Protein AF-A0A9P4LR59-F1 (afdb_monomer_lite)

pLDDT: mean 72.99, std 18.52, range [25.69, 96.5]

Organism: NCBI:txid210430

Sequence (262 aa):
MVDTRRGSHLLVLDNRNQYETPIRAKVRGAIEFLEVKKIPYFKQDVFDHFAVSYRQGWAMISKASEDRRHHRAEGEEHRGRPRLISNWHLKEMDRIIKEDGFEARALSWHNLAYEVGLEGLDSRTIAHAIGNIRFSDEVHWAIGPQGSIYISDLTFYEIKNNTNGKMTQRAYIDQILEPVVKPWLERGDDFVLEEGGNSGHGPGKSNIVRKWKQDNKLEHYFICHSSPDFAPIENCWQPPKQYVKKFPHWDENDTRELALEG

InterPro domains:
  IPR036397 Ribonuclease H superfamily [G3DSA:3.30.420.10] (119-262)

Radius of gyration: 24.05 Å; chains: 1; bounding box: 59×41×83 Å

Foldseek 3Di:
DDDDDPDPPPPPDDADWDPDDLLLCQLVVVVVVCVVVVPDDDSVVSCVVSVHDPVRSCCSPDPPVDPPDDDDQPDQPPDDDPQPADPVLLVQLLCCCPPVDPVSVPDQLQVSSVVSVHPDDDSVSSVVVQVPQDWAWDKWWWAFPPRDIDIWAIFTFDDPRDPPSAAALVSCVPRPCVPTVLVCLVVPGGTETEDEPGNNCPPTPDHPNVVVCVVSVHHYDYDDHPCCVPPCVVVVQPVLVVQLVVDDDRHDVSSVVSSNVD

Secondary structure (DSSP, 8-state):
---------------------HHHHHHHHHHHHHHHTT----HHHHHHHTT--HHHHHHHH-TT----S---TTS----SPPPSS-HHHHHHHHHHHHHSHHHHHTS-HHHHHHHTT--S--HHHHHHHHS-----EE--EEE-GGG-EEEPPPEE---TT-SS-PPPHHHHIIIIIIIIIHHHHHHT---EEEE---GGG--SSSSHHHHHHHHTT--EEEPPTT-GGG-THHHHTHHHHHHHTTS---SHHHHHHHHHH-

Structure (mmCIF, N/CA/C/O backbone):
data_AF-A0A9P4LR59-F1
#
_entry.id   AF-A0A9P4LR59-F1
#
loop_
_atom_site.group_PDB
_atom_site.id
_atom_site.type_symbol
_atom_site.label_atom_id
_atom_site.label_alt_id
_atom_site.label_comp_id
_atom_site.label_asym_id
_atom_site.label_entity_id
_atom_site.label_seq_id
_atom_site.pdbx_PDB_ins_code
_atom_site.Cartn_x
_atom_site.Cartn_y
_atom_site.Cartn_z
_atom_site.occupancy
_atom_site.B_iso_or_equiv
_atom_site.auth_seq_id
_atom_site.auth_comp_id
_atom_site.auth_asym_id
_atom_site.auth_atom_id
_atom_site.pdbx_PDB_model_num
ATOM 1 N N . MET A 1 1 ? -19.700 16.706 49.315 1.00 35.75 1 MET A N 1
ATOM 2 C CA . MET A 1 1 ? -18.918 15.627 48.675 1.00 35.75 1 MET A CA 1
ATOM 3 C C . MET A 1 1 ? -19.812 14.987 47.636 1.00 35.75 1 MET A C 1
ATOM 5 O O . MET A 1 1 ? -20.834 14.424 48.001 1.00 35.75 1 MET A O 1
ATOM 9 N N . VAL A 1 2 ? -19.510 15.202 46.360 1.00 26.64 2 VAL A N 1
ATOM 10 C CA . VAL A 1 2 ? -20.299 14.692 45.235 1.00 26.64 2 VAL A CA 1
ATOM 11 C C . VAL A 1 2 ? -19.654 13.373 44.810 1.00 26.64 2 VAL A C 1
ATOM 13 O O . VAL A 1 2 ? -18.576 13.392 44.228 1.00 26.64 2 VAL A O 1
ATOM 16 N N . ASP A 1 3 ? -20.268 12.240 45.163 1.00 25.69 3 ASP A N 1
ATOM 17 C CA . ASP A 1 3 ? -19.875 10.915 44.658 1.00 25.69 3 ASP A CA 1
ATOM 18 C C . ASP A 1 3 ? -20.579 10.689 43.311 1.00 25.69 3 ASP A C 1
ATOM 20 O O . ASP A 1 3 ? -21.757 10.336 43.231 1.00 25.69 3 ASP A O 1
ATOM 24 N N . THR A 1 4 ? -19.862 10.981 42.228 1.00 31.69 4 THR A N 1
ATOM 25 C CA . THR A 1 4 ? -20.229 10.621 40.858 1.00 31.69 4 THR A CA 1
ATOM 26 C C . THR A 1 4 ? -19.852 9.167 40.584 1.00 31.69 4 THR A C 1
ATOM 28 O O . THR A 1 4 ? -18.754 8.890 40.105 1.00 31.69 4 THR A O 1
ATOM 31 N N . ARG A 1 5 ? -20.789 8.235 40.770 1.00 27.86 5 ARG A N 1
ATOM 32 C CA . ARG A 1 5 ? -20.736 6.922 40.102 1.00 27.86 5 ARG A CA 1
ATOM 33 C C . ARG A 1 5 ? -21.717 6.902 38.942 1.00 27.86 5 ARG A C 1
ATOM 35 O O . ARG A 1 5 ? -22.825 6.386 39.047 1.00 27.86 5 ARG A O 1
ATOM 42 N N . ARG A 1 6 ? -21.299 7.467 37.805 1.00 31.28 6 ARG A N 1
ATOM 43 C CA . ARG A 1 6 ? -21.870 7.067 36.515 1.00 31.28 6 ARG A CA 1
ATOM 44 C C . ARG A 1 6 ? -21.290 5.697 36.192 1.00 31.28 6 ARG A C 1
ATOM 46 O O . ARG A 1 6 ? -20.113 5.586 35.867 1.00 31.28 6 ARG A O 1
ATOM 53 N N . GLY A 1 7 ? -22.123 4.671 36.340 1.00 27.05 7 GLY A N 1
ATOM 54 C CA . GLY A 1 7 ? -21.826 3.328 35.870 1.00 27.05 7 GLY A CA 1
ATOM 55 C C . GLY A 1 7 ? -21.472 3.375 34.388 1.00 27.05 7 GLY A C 1
ATOM 56 O O . GLY A 1 7 ? -22.246 3.856 33.560 1.00 27.05 7 GLY A O 1
ATOM 57 N N . SER A 1 8 ? -20.274 2.903 34.073 1.00 27.73 8 SER A N 1
ATOM 58 C CA . SER A 1 8 ? -19.855 2.566 32.727 1.00 27.73 8 SER A CA 1
ATOM 59 C C . SER A 1 8 ? -20.788 1.478 32.199 1.00 27.73 8 SER A C 1
ATOM 61 O O . SER A 1 8 ? -20.678 0.304 32.549 1.00 27.73 8 SER A O 1
ATOM 63 N N . HIS A 1 9 ? -21.736 1.862 31.347 1.00 26.16 9 HIS A N 1
ATOM 64 C CA . HIS A 1 9 ? -22.388 0.910 30.460 1.00 26.16 9 HIS A CA 1
ATOM 65 C C . HIS A 1 9 ? -21.332 0.421 29.465 1.00 26.16 9 HIS A C 1
ATOM 67 O O . HIS A 1 9 ? -21.106 1.028 28.421 1.00 26.16 9 HIS A O 1
ATOM 73 N N . LEU A 1 10 ? -20.639 -0.656 29.841 1.00 25.73 10 LEU A N 1
ATOM 74 C CA . LEU A 1 10 ? -19.782 -1.431 28.959 1.00 25.73 10 LEU A CA 1
ATOM 75 C C . LEU A 1 10 ? -20.680 -2.004 27.853 1.00 25.73 10 LEU A C 1
ATOM 77 O O . LEU A 1 10 ? -21.411 -2.973 28.059 1.00 25.73 10 LEU A O 1
ATOM 81 N N . LEU A 1 11 ? -20.688 -1.355 26.691 1.00 26.77 11 LEU A N 1
ATOM 82 C CA . LEU A 1 11 ? -21.333 -1.888 25.501 1.00 26.77 11 LEU A CA 1
ATOM 83 C C . LEU A 1 11 ? -20.504 -3.079 25.015 1.00 26.77 11 LEU A C 1
ATOM 85 O O . LEU A 1 11 ? -19.443 -2.921 24.416 1.00 26.77 11 LEU A O 1
ATOM 89 N N . VAL A 1 12 ? -20.995 -4.285 25.289 1.00 25.78 12 VAL A N 1
ATOM 90 C CA . VAL A 1 12 ? -20.548 -5.508 24.621 1.00 25.78 12 VAL A CA 1
ATOM 91 C C . VAL A 1 12 ? -21.058 -5.438 23.180 1.00 25.78 12 VAL A C 1
ATOM 93 O O . VAL A 1 12 ? -22.181 -5.844 22.888 1.00 25.78 12 VAL A O 1
ATOM 96 N N . LEU A 1 13 ? -20.261 -4.857 22.282 1.00 26.77 13 LEU A N 1
ATOM 97 C CA . LEU A 1 13 ? -20.544 -4.869 20.848 1.00 26.77 13 LEU A CA 1
ATOM 98 C C . LEU A 1 13 ? -20.159 -6.239 20.270 1.00 26.77 13 LEU A C 1
ATOM 100 O O . LEU A 1 13 ? -19.009 -6.673 20.344 1.00 26.77 13 LEU A O 1
ATOM 104 N N . ASP A 1 14 ? -21.171 -6.932 19.741 1.00 28.83 14 ASP A N 1
ATOM 105 C CA . ASP A 1 14 ? -21.120 -8.294 19.203 1.00 28.83 14 ASP A CA 1
ATOM 106 C C . ASP A 1 14 ? -20.026 -8.438 18.121 1.00 28.83 14 ASP A C 1
ATOM 108 O O . ASP A 1 14 ? -19.906 -7.697 17.138 1.00 28.83 14 ASP A O 1
ATOM 112 N N . ASN A 1 15 ? -19.185 -9.433 18.359 1.00 33.31 15 ASN A N 1
ATOM 113 C CA . ASN A 1 15 ? -17.836 -9.604 17.861 1.00 33.31 15 ASN A CA 1
ATOM 114 C C . ASN A 1 15 ? -17.818 -10.445 16.572 1.00 33.31 15 ASN A C 1
ATOM 116 O O . ASN A 1 15 ? -17.323 -11.570 16.560 1.00 33.31 15 ASN A O 1
ATOM 120 N N . ARG A 1 16 ? -18.395 -9.943 15.469 1.00 31.05 16 ARG A N 1
ATOM 121 C CA . ARG A 1 16 ? -18.448 -10.707 14.201 1.00 31.05 16 ARG A CA 1
ATOM 122 C C . ARG A 1 16 ? -17.729 -9.999 13.065 1.00 31.05 16 ARG A C 1
ATOM 124 O O . ARG A 1 16 ? -18.142 -8.933 12.618 1.00 31.05 16 ARG A O 1
ATOM 131 N N . ASN A 1 17 ? -16.604 -10.581 12.667 1.00 39.69 17 ASN A N 1
ATOM 132 C CA . ASN A 1 17 ? -15.817 -10.245 11.486 1.00 39.69 17 ASN A CA 1
ATOM 133 C C . ASN A 1 17 ? -16.455 -10.848 10.237 1.00 39.69 17 ASN A C 1
ATOM 135 O O . ASN A 1 17 ? -16.698 -12.051 10.214 1.00 39.69 17 ASN A O 1
ATOM 139 N N . GLN A 1 18 ? -16.639 -10.046 9.191 1.00 36.03 18 GLN A N 1
ATOM 140 C CA . GLN A 1 18 ? -16.847 -10.513 7.820 1.00 36.03 18 GLN A CA 1
ATOM 141 C C . GLN A 1 18 ? -16.370 -9.418 6.863 1.00 36.03 18 GLN A C 1
ATOM 143 O O . GLN A 1 18 ? -16.669 -8.248 7.078 1.00 36.03 18 GLN A O 1
ATOM 148 N N . TYR A 1 19 ? -15.613 -9.776 5.824 1.00 41.66 19 TYR A N 1
ATOM 149 C CA . TYR A 1 19 ? -15.313 -8.852 4.730 1.00 41.66 19 TYR A CA 1
ATOM 150 C C . TYR A 1 19 ? -16.610 -8.603 3.955 1.00 41.66 19 TYR A C 1
ATOM 152 O O . TYR A 1 19 ? -17.074 -9.444 3.180 1.00 41.66 19 TYR A O 1
ATOM 160 N N . GLU A 1 20 ? -17.247 -7.472 4.226 1.00 49.53 20 GLU A N 1
ATOM 161 C CA . GLU A 1 20 ? -18.520 -7.112 3.620 1.00 49.53 20 GLU A CA 1
ATOM 162 C C . GLU A 1 20 ? -18.286 -6.482 2.250 1.00 49.53 20 GLU A C 1
ATOM 164 O O . GLU A 1 20 ? -17.424 -5.624 2.079 1.00 49.53 20 GLU A O 1
ATOM 169 N N . THR A 1 21 ? -19.051 -6.909 1.243 1.00 62.94 21 THR A N 1
ATOM 170 C CA . THR A 1 21 ? -19.117 -6.145 -0.006 1.00 62.94 21 THR A CA 1
ATOM 171 C C . THR A 1 21 ? -19.593 -4.723 0.317 1.00 62.94 21 THR A C 1
ATOM 173 O O . THR A 1 21 ? -20.376 -4.565 1.256 1.00 62.94 21 THR A O 1
ATOM 176 N N . PRO A 1 22 ? -19.190 -3.686 -0.442 1.00 70.00 22 PRO A N 1
ATOM 177 C CA . PRO A 1 22 ? -19.557 -2.302 -0.127 1.00 70.00 22 PRO A CA 1
ATOM 178 C C . PRO A 1 22 ? -21.065 -2.101 0.089 1.00 70.00 22 PRO A C 1
ATOM 180 O O . PRO A 1 22 ? -21.485 -1.353 0.963 1.00 70.00 22 PRO A O 1
ATOM 183 N N . ILE A 1 23 ? -21.891 -2.836 -0.661 1.00 77.38 23 ILE A N 1
ATOM 184 C CA . ILE A 1 23 ? -23.353 -2.840 -0.518 1.00 77.38 23 ILE A CA 1
ATOM 185 C C . ILE A 1 23 ? -23.799 -3.488 0.803 1.00 77.38 23 ILE A C 1
ATOM 187 O O . ILE A 1 23 ? -24.669 -2.957 1.485 1.00 77.38 23 ILE A O 1
ATOM 191 N N . ARG A 1 24 ? -23.184 -4.604 1.207 1.00 79.62 24 ARG A N 1
ATOM 192 C CA . ARG A 1 24 ? -23.494 -5.286 2.472 1.00 79.62 24 ARG A CA 1
ATOM 193 C C . ARG A 1 24 ? -23.153 -4.419 3.687 1.00 79.62 24 ARG A C 1
ATOM 195 O O . ARG A 1 24 ? -23.965 -4.355 4.607 1.00 79.62 24 ARG A O 1
ATOM 202 N N . ALA A 1 25 ? -22.019 -3.719 3.632 1.00 74.50 25 ALA A N 1
ATOM 203 C CA . ALA A 1 25 ? -21.594 -2.768 4.658 1.00 74.50 25 ALA A CA 1
ATOM 204 C C . ALA A 1 25 ? -22.561 -1.594 4.788 1.00 74.50 25 ALA A C 1
ATOM 206 O O . ALA A 1 25 ? -22.971 -1.255 5.894 1.00 74.50 25 ALA A O 1
ATOM 207 N N . LYS A 1 26 ? -23.000 -1.025 3.660 1.00 80.94 26 LYS A N 1
ATOM 208 C CA . LYS A 1 26 ? -24.008 0.042 3.643 1.00 80.94 26 LYS A CA 1
ATOM 209 C C . LYS A 1 26 ? -25.333 -0.401 4.268 1.00 80.94 26 LYS A C 1
ATOM 211 O O . LYS A 1 26 ? -25.856 0.294 5.133 1.00 80.94 26 LYS A O 1
ATOM 216 N N . VAL A 1 27 ? -25.834 -1.581 3.892 1.00 87.25 27 VAL A N 1
ATOM 217 C CA . VAL A 1 27 ? -27.078 -2.142 4.450 1.00 87.25 27 VAL A CA 1
ATOM 218 C C . VAL A 1 27 ? -26.963 -2.355 5.962 1.00 87.25 27 VAL A C 1
ATOM 220 O O . VAL A 1 27 ? -27.854 -1.950 6.705 1.00 87.25 27 VAL A O 1
ATOM 223 N N . ARG A 1 28 ? -25.871 -2.966 6.440 1.00 82.19 28 ARG A N 1
ATOM 224 C CA . ARG A 1 28 ? -25.669 -3.211 7.877 1.00 82.19 28 ARG A CA 1
ATOM 225 C C . ARG A 1 28 ? -25.457 -1.924 8.668 1.00 82.19 28 ARG A C 1
ATOM 227 O O . ARG A 1 28 ? -26.102 -1.758 9.696 1.00 82.19 28 ARG A O 1
ATOM 234 N N . GLY A 1 29 ? -24.629 -1.011 8.166 1.00 77.88 29 GLY A N 1
ATOM 235 C CA . GLY A 1 29 ? -24.368 0.275 8.812 1.00 77.88 29 GLY A CA 1
ATOM 236 C C . GLY A 1 29 ? -25.621 1.145 8.924 1.00 77.88 29 GLY A C 1
ATOM 237 O O . GLY A 1 29 ? -25.849 1.753 9.965 1.00 77.88 29 GLY A O 1
ATOM 238 N N . ALA A 1 30 ? -26.480 1.159 7.899 1.00 84.56 30 ALA A N 1
ATOM 239 C CA . ALA A 1 30 ? -27.755 1.876 7.954 1.00 84.56 30 ALA A CA 1
ATOM 240 C C . ALA A 1 30 ? -28.709 1.286 9.005 1.00 84.56 30 ALA A C 1
ATOM 242 O O . ALA A 1 30 ? -29.316 2.031 9.771 1.00 84.56 30 ALA A O 1
ATOM 243 N N . ILE A 1 31 ? -28.806 -0.046 9.076 1.00 86.69 31 ILE A N 1
ATOM 244 C CA . ILE A 1 31 ? -29.599 -0.749 10.095 1.00 86.69 31 ILE A CA 1
ATOM 245 C C . ILE A 1 31 ? -29.086 -0.423 11.502 1.00 86.69 31 ILE A C 1
ATOM 247 O O . ILE A 1 31 ? -29.867 -0.020 12.360 1.00 86.69 31 ILE A O 1
ATOM 251 N N . GLU A 1 32 ? -27.776 -0.539 11.724 1.00 80.12 32 GLU A N 1
ATOM 252 C CA . GLU A 1 32 ? -27.143 -0.260 13.016 1.00 80.12 32 GLU A CA 1
ATOM 253 C C . GLU A 1 32 ? -27.347 1.201 13.440 1.00 80.12 32 GLU A C 1
ATOM 255 O O . GLU A 1 32 ? -27.712 1.478 14.583 1.00 80.12 32 GLU A O 1
ATOM 260 N N . PHE A 1 33 ? -27.205 2.147 12.508 1.00 78.88 33 PHE A N 1
ATOM 261 C CA . PHE A 1 33 ? -27.475 3.560 12.760 1.00 78.88 33 PHE A CA 1
ATOM 262 C C . PHE A 1 33 ? -28.926 3.806 13.200 1.00 78.88 33 PHE A C 1
ATOM 264 O O . PHE A 1 33 ? -29.154 4.505 14.191 1.00 78.88 33 PHE A O 1
ATOM 271 N N . LEU A 1 34 ? -29.908 3.229 12.497 1.00 88.62 34 LEU A N 1
ATOM 272 C CA . LEU A 1 34 ? -31.332 3.384 12.818 1.00 88.62 34 LEU A CA 1
ATOM 273 C C . LEU A 1 34 ? -31.671 2.789 14.192 1.00 88.62 34 LEU A C 1
ATOM 275 O O . LEU A 1 34 ? -32.396 3.413 14.971 1.00 88.62 34 LEU A O 1
ATOM 279 N N . GLU A 1 35 ? -31.086 1.637 14.530 1.00 83.81 35 GLU A N 1
ATOM 280 C CA . GLU A 1 35 ? -31.229 0.999 15.843 1.00 83.81 35 GLU A CA 1
ATOM 281 C C . GLU A 1 35 ? -30.632 1.859 16.967 1.00 83.81 35 GLU A C 1
ATOM 283 O O . GLU A 1 35 ? -31.303 2.121 17.969 1.00 83.81 35 GLU A O 1
ATOM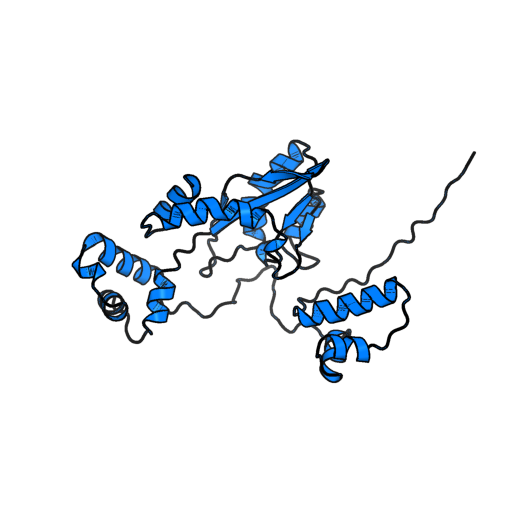 288 N N . VAL A 1 36 ? -29.411 2.375 16.786 1.00 81.12 36 VAL A N 1
ATOM 289 C CA . VAL A 1 36 ? -28.733 3.243 17.767 1.00 81.12 36 VAL A CA 1
ATOM 290 C C . VAL A 1 36 ? -29.493 4.551 17.981 1.00 81.12 36 VAL A C 1
ATOM 292 O O . VAL A 1 36 ? -29.627 5.021 19.113 1.00 81.12 36 VAL A O 1
ATOM 295 N N . LYS A 1 37 ? -30.022 5.143 16.907 1.00 87.19 37 LYS A N 1
ATOM 296 C CA . LYS A 1 37 ? -30.816 6.377 16.974 1.00 87.19 37 LYS A CA 1
ATOM 297 C C . LYS A 1 37 ? -32.261 6.147 17.415 1.00 87.19 37 LYS A C 1
ATOM 299 O O . LYS A 1 37 ? -32.979 7.127 17.599 1.00 87.19 37 LYS A O 1
ATOM 304 N N . LYS A 1 38 ? -32.671 4.890 17.628 1.00 90.81 38 LYS A N 1
ATOM 305 C CA . LYS A 1 38 ? -34.039 4.495 17.998 1.00 90.81 38 LYS A CA 1
ATOM 306 C C . LYS A 1 38 ? -35.089 5.026 17.016 1.00 90.81 38 LYS A C 1
ATOM 308 O O . LYS A 1 38 ? -36.192 5.392 17.416 1.00 90.81 38 LYS A O 1
ATOM 313 N N . ILE A 1 39 ? -34.733 5.081 15.735 1.00 88.69 39 ILE A N 1
ATOM 314 C CA . ILE A 1 39 ? -35.639 5.494 14.664 1.00 88.69 39 ILE A CA 1
ATOM 315 C C . ILE A 1 39 ? -36.421 4.250 14.222 1.00 88.69 39 ILE A C 1
ATOM 317 O O . ILE A 1 39 ? -35.793 3.248 13.883 1.00 88.69 39 ILE A O 1
ATOM 321 N N . PRO A 1 40 ? -37.766 4.267 14.221 1.00 91.00 40 PRO A N 1
ATOM 322 C CA . PRO A 1 40 ? -38.560 3.160 13.694 1.00 91.00 40 PRO A CA 1
ATOM 323 C C . PRO A 1 40 ? -38.291 2.958 12.200 1.00 91.00 40 PRO A C 1
ATOM 325 O O . PRO A 1 40 ? -38.307 3.922 11.437 1.00 91.00 40 PRO A O 1
ATOM 328 N N . TYR A 1 41 ? -38.060 1.716 11.776 1.00 94.62 41 TYR A N 1
ATOM 329 C CA . TYR A 1 41 ? -37.771 1.390 10.379 1.00 94.62 41 TYR A CA 1
ATOM 330 C C . TYR A 1 41 ? -38.245 -0.024 10.022 1.00 94.62 41 TYR A C 1
ATOM 332 O O . TYR A 1 41 ? -38.319 -0.899 10.890 1.00 94.62 41 TYR A O 1
ATOM 340 N N . PHE A 1 42 ? -38.506 -0.272 8.735 1.00 93.69 42 PHE A N 1
ATOM 341 C CA . PHE A 1 42 ? -38.628 -1.624 8.199 1.00 93.69 42 PHE A CA 1
ATOM 342 C C . PHE A 1 42 ? -37.338 -2.006 7.476 1.00 93.69 42 PHE A C 1
ATOM 344 O O . PHE A 1 42 ? -36.794 -1.248 6.678 1.00 93.69 42 PHE A O 1
ATOM 351 N N . LYS A 1 43 ? -36.837 -3.221 7.726 1.00 90.94 43 LYS A N 1
ATOM 352 C CA . LYS A 1 43 ? -35.629 -3.734 7.052 1.00 90.94 43 LYS A CA 1
ATOM 353 C C . LYS A 1 43 ? -35.778 -3.760 5.530 1.00 90.94 43 LYS A C 1
ATOM 355 O O . LYS A 1 43 ? -34.790 -3.569 4.831 1.00 90.94 43 LYS A O 1
ATOM 360 N N . GLN A 1 44 ? -37.003 -3.955 5.042 1.00 92.31 44 GLN A N 1
ATOM 361 C CA . GLN A 1 44 ? -37.303 -3.928 3.616 1.00 92.31 44 GLN A CA 1
ATOM 362 C C . GLN A 1 44 ? -37.016 -2.557 2.993 1.00 92.31 44 GLN A C 1
ATOM 364 O O . GLN A 1 44 ? -36.354 -2.511 1.964 1.00 92.31 44 GLN A O 1
ATOM 369 N N . ASP A 1 45 ? -37.375 -1.462 3.666 1.00 92.81 45 ASP A N 1
ATOM 370 C CA . ASP A 1 45 ? -37.113 -0.102 3.174 1.00 92.81 45 ASP A CA 1
ATOM 371 C C . ASP A 1 45 ? -35.608 0.167 3.038 1.00 92.81 45 ASP A C 1
ATOM 373 O O . ASP A 1 45 ? -35.158 0.819 2.098 1.00 92.81 45 ASP A O 1
ATOM 377 N N . VAL A 1 46 ? -34.804 -0.386 3.954 1.00 92.81 46 VAL A N 1
ATOM 378 C CA . VAL A 1 46 ? -33.340 -0.300 3.880 1.00 92.81 46 VAL A CA 1
ATOM 379 C C . VAL A 1 46 ? -32.802 -1.121 2.708 1.00 92.81 46 VAL A C 1
ATOM 381 O O . VAL A 1 46 ? -31.883 -0.682 2.019 1.00 92.81 46 VAL A O 1
ATOM 384 N N . PHE A 1 47 ? -33.359 -2.307 2.455 1.00 95.19 47 PHE A N 1
ATOM 385 C CA . PHE A 1 47 ? -32.960 -3.121 1.306 1.00 95.19 47 PHE A CA 1
ATOM 386 C C . PHE A 1 47 ? -33.294 -2.417 -0.011 1.00 95.19 47 PHE A C 1
ATOM 388 O O . PHE A 1 47 ? -32.425 -2.322 -0.879 1.00 95.19 47 PHE A O 1
ATOM 395 N N . ASP A 1 48 ? -34.495 -1.853 -0.119 1.00 90.44 48 ASP A N 1
ATOM 396 C CA . ASP A 1 48 ? -34.960 -1.141 -1.308 1.00 90.44 48 ASP A CA 1
ATOM 397 C C . ASP A 1 48 ? -34.139 0.129 -1.561 1.00 90.44 48 ASP A C 1
ATOM 399 O O . ASP A 1 48 ? -33.728 0.379 -2.695 1.00 90.44 48 ASP A O 1
ATOM 403 N N . HIS A 1 49 ? -33.784 0.870 -0.505 1.00 91.19 49 HIS A N 1
ATOM 404 C CA . HIS A 1 49 ? -32.908 2.042 -0.597 1.00 91.19 49 HIS A CA 1
ATOM 405 C C . HIS A 1 49 ? -31.540 1.722 -1.223 1.00 91.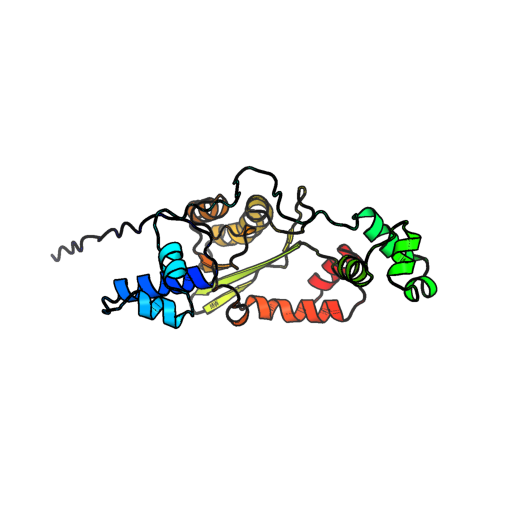19 49 HIS A C 1
ATOM 407 O O . HIS A 1 49 ? -31.006 2.516 -1.995 1.00 91.19 49 HIS A O 1
ATOM 413 N N . PHE A 1 50 ? -30.976 0.548 -0.925 1.00 90.38 50 PHE A N 1
ATOM 414 C CA . PHE A 1 50 ? -29.699 0.097 -1.489 1.00 90.38 50 PHE A CA 1
ATOM 415 C C . PHE A 1 50 ? -29.851 -0.803 -2.725 1.00 90.38 50 PHE A C 1
ATOM 417 O O . PHE A 1 50 ? -28.868 -1.419 -3.143 1.00 90.38 50 PHE A O 1
ATOM 424 N N . ALA A 1 51 ? -31.050 -0.878 -3.314 1.00 92.44 51 ALA A N 1
ATOM 425 C CA . ALA A 1 51 ? -31.369 -1.728 -4.462 1.00 92.44 51 ALA A CA 1
ATOM 426 C C . ALA A 1 51 ? -30.990 -3.212 -4.250 1.00 92.44 51 ALA A C 1
ATOM 428 O O . ALA A 1 51 ? -30.478 -3.887 -5.146 1.00 92.44 51 ALA A O 1
ATOM 429 N N . VAL A 1 52 ? -31.226 -3.729 -3.041 1.00 89.62 52 VAL A N 1
ATOM 430 C CA . VAL A 1 52 ? -30.956 -5.118 -2.652 1.00 89.62 52 VAL A CA 1
ATOM 431 C C . VAL A 1 52 ? -32.267 -5.895 -2.590 1.00 89.62 52 VAL A C 1
ATOM 433 O O . VAL A 1 52 ? -33.211 -5.486 -1.925 1.00 89.62 52 VAL A O 1
ATOM 436 N N . SER A 1 53 ? -32.331 -7.064 -3.233 1.00 90.06 53 SER A N 1
ATOM 437 C CA . SER A 1 53 ? -33.530 -7.911 -3.142 1.00 90.06 53 SER A CA 1
ATOM 438 C C . SER A 1 53 ? -33.761 -8.427 -1.716 1.00 90.06 53 SER A C 1
ATOM 440 O O . SER A 1 53 ? -32.802 -8.706 -0.995 1.00 90.06 53 SER A O 1
ATOM 442 N N . TYR A 1 54 ? -35.022 -8.672 -1.339 1.00 86.75 54 TYR A N 1
ATOM 443 C CA . TYR A 1 54 ? -35.410 -9.225 -0.029 1.00 86.75 54 TYR A CA 1
ATOM 444 C C . TYR A 1 54 ? -34.514 -10.400 0.407 1.00 86.75 54 TYR A C 1
ATOM 446 O O . TYR A 1 54 ? -33.921 -10.396 1.487 1.00 86.75 54 TYR A O 1
ATOM 454 N N . ARG A 1 55 ? -34.339 -11.397 -0.472 1.00 84.00 55 ARG A N 1
ATOM 455 C CA . ARG A 1 55 ? -33.542 -12.601 -0.187 1.00 84.00 55 ARG A CA 1
ATOM 456 C C . ARG A 1 55 ? -32.060 -12.283 0.041 1.00 84.00 55 ARG A C 1
ATOM 458 O O . ARG A 1 55 ? -31.439 -12.884 0.916 1.00 84.00 55 ARG A O 1
ATOM 465 N N . GLN A 1 56 ? -31.492 -11.355 -0.729 1.00 82.12 56 GLN A N 1
ATOM 466 C CA . GLN A 1 56 ? -30.102 -10.922 -0.567 1.00 82.12 56 GLN A CA 1
ATOM 467 C C . GLN A 1 56 ? -29.917 -10.084 0.701 1.00 82.12 56 GLN A C 1
ATOM 469 O O . GLN A 1 56 ? -28.947 -10.307 1.420 1.00 82.12 56 GLN A O 1
ATOM 474 N N . GLY A 1 57 ? -30.854 -9.186 1.014 1.00 87.62 57 GLY A N 1
ATOM 475 C CA . GLY A 1 57 ? -30.830 -8.360 2.221 1.00 87.62 57 GLY A CA 1
ATOM 476 C C . GLY A 1 57 ? -30.833 -9.214 3.487 1.00 87.62 57 GLY A C 1
ATOM 477 O O . GLY A 1 57 ? -29.973 -9.056 4.354 1.00 87.62 57 GLY A O 1
ATOM 478 N N . TRP A 1 58 ? -31.707 -10.223 3.547 1.00 90.56 58 TRP A N 1
ATOM 479 C CA . TRP A 1 58 ? -31.723 -11.190 4.648 1.00 90.56 58 TRP A CA 1
ATOM 480 C C . TRP A 1 58 ? -30.446 -12.027 4.737 1.00 90.56 58 TRP A C 1
ATOM 482 O O . TRP A 1 58 ? -29.926 -12.225 5.836 1.00 90.56 58 TRP A O 1
ATOM 492 N N . ALA A 1 59 ? -29.888 -12.466 3.606 1.00 82.44 59 ALA A N 1
ATOM 493 C CA . ALA A 1 59 ? -28.599 -13.155 3.596 1.00 82.44 59 ALA A CA 1
ATOM 494 C C . ALA A 1 59 ? -27.475 -12.259 4.149 1.00 82.44 59 ALA A C 1
ATOM 496 O O . ALA A 1 59 ? -26.664 -12.718 4.957 1.00 82.44 59 ALA A O 1
ATOM 497 N N . MET A 1 60 ? -27.474 -10.969 3.788 1.00 81.50 60 MET A N 1
ATOM 498 C CA . MET A 1 60 ? -26.503 -9.976 4.249 1.00 81.50 60 MET A CA 1
ATOM 499 C C . MET A 1 60 ? -26.536 -9.785 5.769 1.00 81.50 60 MET A C 1
ATOM 501 O O . MET A 1 60 ? -25.465 -9.669 6.369 1.00 81.50 60 MET A O 1
ATOM 505 N N . ILE A 1 61 ? -27.710 -9.810 6.408 1.00 83.00 61 ILE A N 1
ATOM 506 C CA . ILE A 1 61 ? -27.863 -9.603 7.863 1.00 83.00 61 ILE A CA 1
ATOM 507 C C . ILE A 1 61 ? -27.934 -10.900 8.690 1.00 83.00 61 ILE A C 1
ATOM 509 O O . ILE A 1 61 ? -27.870 -10.844 9.916 1.00 83.00 61 ILE A O 1
ATOM 513 N N . SER A 1 62 ? -28.040 -12.072 8.054 1.00 80.25 62 SER A N 1
ATOM 514 C CA . SER A 1 62 ? -28.120 -13.359 8.758 1.00 80.25 62 SER A CA 1
ATOM 515 C C . SER A 1 62 ? -26.826 -13.707 9.514 1.00 80.25 62 SER A C 1
ATOM 517 O O . SER A 1 62 ? -25.715 -13.545 9.002 1.00 80.25 62 SER A O 1
ATOM 519 N N . LYS A 1 63 ? -26.971 -14.234 10.741 1.00 58.09 63 LYS A N 1
ATOM 520 C CA . LYS A 1 63 ? -25.854 -14.656 11.611 1.00 58.09 63 LYS A CA 1
ATOM 521 C C . LYS A 1 63 ? -25.093 -15.889 11.090 1.00 58.09 63 LYS A C 1
ATOM 523 O O . LYS A 1 63 ? -23.966 -16.098 11.520 1.00 58.09 63 LYS A O 1
ATOM 528 N N . ALA A 1 64 ? -25.692 -16.664 10.179 1.00 47.84 64 ALA A N 1
ATOM 529 C CA . ALA A 1 64 ? -25.168 -17.932 9.652 1.00 47.84 64 ALA A CA 1
ATOM 530 C C . ALA A 1 64 ? -24.417 -17.805 8.309 1.00 47.84 64 ALA A C 1
ATOM 532 O O . ALA A 1 64 ? -24.027 -18.809 7.719 1.00 47.84 64 ALA A O 1
ATOM 533 N N . SER A 1 65 ? -24.209 -16.588 7.798 1.00 45.72 65 SER A N 1
ATOM 534 C CA . SER A 1 65 ? -23.393 -16.365 6.599 1.00 45.72 65 SER A CA 1
ATOM 535 C C . SER A 1 65 ? -21.903 -16.498 6.940 1.00 45.72 65 SER A C 1
ATOM 537 O O . SER A 1 65 ? -21.187 -15.505 6.905 1.00 45.72 65 SER A O 1
ATOM 539 N N . GLU A 1 66 ? -21.407 -17.679 7.295 1.00 42.16 66 GLU A N 1
ATOM 540 C CA . GLU A 1 66 ? -19.962 -17.891 7.420 1.00 42.16 66 GLU A CA 1
ATOM 541 C C . GLU A 1 66 ? -19.281 -17.695 6.057 1.00 42.16 66 GLU A C 1
ATOM 543 O O . GLU A 1 66 ? -19.725 -18.196 5.018 1.00 42.16 66 GLU A O 1
ATOM 548 N N . ASP A 1 67 ? -18.230 -16.876 6.052 1.00 39.88 67 ASP A N 1
ATOM 549 C CA . ASP A 1 67 ? -17.456 -16.545 4.865 1.00 39.88 67 ASP A CA 1
ATOM 550 C C . ASP A 1 67 ? -16.699 -17.790 4.398 1.00 39.88 67 ASP A C 1
ATOM 552 O O . ASP A 1 67 ? -15.714 -18.208 4.998 1.00 39.88 67 ASP A O 1
ATOM 556 N N . ARG A 1 68 ? -17.149 -18.386 3.294 1.00 45.72 68 ARG A N 1
ATOM 557 C CA . ARG A 1 68 ? -16.482 -19.523 2.640 1.00 45.72 68 ARG A CA 1
ATOM 558 C C . ARG A 1 68 ? -15.177 -19.123 1.930 1.00 45.72 68 ARG A C 1
ATOM 560 O O . ARG A 1 68 ? -14.722 -19.849 1.050 1.00 45.72 68 ARG A O 1
ATOM 567 N N . ARG A 1 69 ? -14.584 -17.960 2.233 1.00 44.09 69 ARG A N 1
ATOM 568 C CA . ARG A 1 69 ? -13.377 -17.462 1.558 1.00 44.09 69 ARG A CA 1
ATOM 569 C C . ARG A 1 69 ? -12.142 -17.538 2.449 1.00 44.09 69 ARG A C 1
ATOM 571 O O . ARG A 1 69 ? -11.971 -16.812 3.419 1.00 44.09 69 ARG A O 1
ATOM 578 N N . HIS A 1 70 ? -11.253 -18.423 2.013 1.00 36.44 70 HIS A N 1
ATOM 579 C CA . HIS A 1 70 ? -9.891 -18.692 2.455 1.00 36.44 70 HIS A CA 1
ATOM 580 C C . HIS A 1 70 ? -9.054 -17.418 2.707 1.00 36.44 70 HIS A C 1
ATOM 582 O O . HIS A 1 70 ? -8.425 -16.869 1.799 1.00 36.44 70 HIS A O 1
ATOM 588 N N . HIS A 1 71 ? -9.024 -16.953 3.953 1.00 40.06 71 HIS A N 1
ATOM 589 C CA . HIS A 1 71 ? -8.062 -15.977 4.462 1.00 40.06 71 HIS A CA 1
ATOM 590 C C . HIS A 1 71 ? -7.348 -16.611 5.662 1.00 40.06 71 HIS A C 1
ATOM 592 O O . HIS A 1 71 ? -7.849 -16.552 6.781 1.00 40.06 71 HIS A O 1
ATOM 598 N N . ARG A 1 72 ? -6.218 -17.288 5.432 1.00 41.81 72 ARG A N 1
ATOM 599 C CA . ARG A 1 72 ? -5.377 -17.811 6.520 1.00 41.81 72 ARG A CA 1
ATOM 600 C C . ARG A 1 72 ? -4.393 -16.729 6.961 1.00 41.81 72 ARG A C 1
ATOM 602 O O . ARG A 1 72 ? -3.812 -16.060 6.116 1.00 41.81 72 ARG A O 1
ATOM 609 N N . ALA A 1 73 ? -4.214 -16.587 8.274 1.00 47.12 73 ALA A N 1
ATOM 610 C CA . ALA A 1 73 ? -3.214 -15.706 8.881 1.00 47.12 73 ALA A CA 1
ATOM 611 C C . ALA A 1 73 ? -1.774 -16.253 8.757 1.00 47.12 73 ALA A C 1
ATOM 613 O O . ALA A 1 73 ? -0.824 -15.489 8.862 1.00 47.12 73 ALA A O 1
ATOM 614 N N . GLU A 1 74 ? -1.622 -17.555 8.490 1.00 42.31 74 GLU A N 1
ATOM 615 C CA . GLU A 1 74 ? -0.333 -18.261 8.388 1.00 42.31 74 GLU A CA 1
ATOM 616 C C . GLU A 1 74 ? -0.247 -19.123 7.115 1.00 42.31 74 GLU A C 1
ATOM 618 O O . GLU A 1 74 ? 0.089 -20.303 7.155 1.00 42.31 74 GLU A O 1
ATOM 623 N N . GLY A 1 75 ? -0.628 -18.577 5.961 1.00 42.84 75 GLY A N 1
ATOM 624 C CA . GLY A 1 75 ? -0.523 -19.294 4.688 1.00 42.84 75 GLY A CA 1
ATOM 625 C C . GLY A 1 75 ? -0.039 -18.396 3.563 1.00 42.84 75 GLY A C 1
ATOM 626 O O . GLY A 1 75 ? -0.296 -17.192 3.580 1.00 42.84 75 GLY A O 1
ATOM 627 N N . GLU A 1 76 ? 0.638 -18.993 2.583 1.00 40.34 76 GLU A N 1
ATOM 628 C CA . GLU A 1 76 ? 0.972 -18.330 1.323 1.00 40.34 76 GLU A CA 1
ATOM 629 C C . GLU A 1 76 ? -0.301 -17.768 0.667 1.00 40.34 76 GLU A C 1
ATOM 631 O O . GLU A 1 76 ? -1.357 -18.409 0.630 1.00 40.34 76 GLU A O 1
ATOM 636 N N . GLU A 1 77 ? -0.231 -16.533 0.166 1.00 45.31 77 GLU A N 1
ATOM 637 C CA . GLU A 1 77 ? -1.362 -15.903 -0.507 1.00 45.31 77 GLU A CA 1
ATOM 638 C C . GLU A 1 77 ? -1.571 -16.546 -1.886 1.00 45.31 77 GLU A C 1
ATOM 640 O O . GLU A 1 77 ? -0.990 -16.139 -2.884 1.00 45.31 77 GLU A O 1
ATOM 645 N N . HIS A 1 78 ? -2.468 -17.528 -1.974 1.00 42.91 78 HIS A N 1
ATOM 646 C CA . HIS A 1 78 ? -2.840 -18.176 -3.243 1.00 42.91 78 HIS A CA 1
ATOM 647 C C . HIS A 1 78 ? -3.778 -17.324 -4.126 1.00 42.91 78 HIS A C 1
ATOM 649 O O . HIS A 1 78 ? -4.465 -17.839 -5.009 1.00 42.91 78 HIS A O 1
ATOM 655 N N . ARG A 1 79 ? -3.875 -16.012 -3.869 1.00 45.31 79 ARG A N 1
ATOM 656 C CA . ARG A 1 79 ? -4.730 -15.096 -4.632 1.00 45.31 79 ARG A CA 1
ATOM 657 C C . ARG A 1 79 ? -3.962 -14.517 -5.800 1.00 45.31 79 ARG A C 1
ATOM 659 O O . ARG A 1 79 ? -3.055 -13.708 -5.632 1.00 45.31 79 ARG A O 1
ATOM 666 N N . GLY A 1 80 ? -4.426 -14.848 -6.992 1.00 44.34 80 GLY A N 1
ATOM 667 C CA . GLY A 1 80 ? -3.944 -14.250 -8.221 1.00 44.34 80 GLY A CA 1
ATOM 668 C C . GLY A 1 80 ? -4.042 -15.248 -9.351 1.00 44.34 80 GLY A C 1
ATOM 669 O O . GLY A 1 80 ? -3.783 -16.435 -9.176 1.00 44.34 80 GLY A O 1
ATOM 670 N N . ARG A 1 81 ? -4.419 -14.758 -10.529 1.00 53.81 81 ARG A N 1
ATOM 671 C CA . ARG A 1 81 ? -4.143 -15.499 -11.753 1.00 53.81 81 ARG A CA 1
ATOM 672 C C . ARG A 1 81 ? -2.614 -15.576 -11.883 1.00 53.81 81 ARG A C 1
ATOM 674 O O . ARG A 1 81 ? -1.984 -14.520 -11.766 1.00 53.81 81 ARG A O 1
ATOM 681 N N . PRO A 1 82 ? -2.018 -16.762 -12.103 1.00 59.00 82 PRO A N 1
ATOM 682 C CA . PRO A 1 82 ? -0.596 -16.868 -12.408 1.00 59.00 82 PRO A CA 1
ATOM 683 C C . PRO A 1 82 ? -0.229 -15.887 -13.523 1.00 59.00 82 PRO A C 1
ATOM 685 O O . PRO A 1 82 ? -0.985 -15.736 -14.490 1.00 59.00 82 PRO A O 1
ATOM 688 N N . ARG A 1 83 ? 0.889 -15.171 -13.364 1.00 64.69 83 ARG A N 1
ATOM 689 C CA . ARG A 1 83 ? 1.351 -14.229 -14.387 1.00 64.69 83 ARG A CA 1
ATOM 690 C C . ARG A 1 83 ? 1.621 -15.012 -15.673 1.00 64.69 83 ARG A C 1
ATOM 692 O O . ARG A 1 83 ? 2.335 -16.006 -15.644 1.00 64.69 83 ARG A O 1
ATOM 699 N N . LEU A 1 84 ? 1.048 -14.552 -16.785 1.00 77.50 84 LEU A N 1
ATOM 700 C CA . LEU A 1 84 ? 1.280 -15.146 -18.108 1.00 77.50 84 LEU A CA 1
ATOM 701 C C . LEU A 1 84 ? 2.684 -14.829 -18.645 1.00 77.50 84 LEU A C 1
ATOM 703 O O . LEU A 1 84 ? 3.185 -15.542 -19.502 1.00 77.50 84 LEU A O 1
ATOM 707 N N . ILE A 1 85 ? 3.305 -13.765 -18.130 1.00 80.31 85 ILE A N 1
ATOM 708 C CA . ILE A 1 85 ? 4.631 -13.279 -18.514 1.00 80.31 85 ILE A CA 1
ATOM 709 C C . ILE A 1 85 ? 5.521 -13.356 -17.272 1.00 80.31 85 ILE A C 1
ATOM 711 O O . ILE A 1 85 ? 5.170 -12.820 -16.216 1.00 80.31 85 ILE A O 1
ATOM 715 N N . SER A 1 86 ? 6.650 -14.056 -17.378 1.00 78.06 86 SER A N 1
ATOM 716 C CA . SER A 1 86 ? 7.612 -14.173 -16.276 1.00 78.06 86 SER A CA 1
ATOM 717 C C . SER A 1 86 ? 8.444 -12.894 -16.123 1.00 78.06 86 SER A C 1
ATOM 719 O O . SER A 1 86 ? 8.602 -12.122 -17.067 1.00 78.06 86 SER A O 1
ATOM 721 N N . ASN A 1 87 ? 9.035 -12.688 -14.942 1.00 65.19 87 ASN A N 1
ATOM 722 C CA . ASN A 1 87 ? 9.939 -11.555 -14.713 1.00 65.19 87 ASN A CA 1
ATOM 723 C C . ASN A 1 87 ? 11.190 -11.604 -15.604 1.00 65.19 87 ASN A C 1
ATOM 725 O O . ASN A 1 87 ? 11.734 -10.555 -15.920 1.00 65.19 87 ASN A O 1
ATOM 729 N N . TRP A 1 88 ? 11.640 -12.797 -16.009 1.00 79.19 88 TRP A N 1
ATOM 730 C CA . TRP A 1 88 ? 12.756 -12.934 -16.948 1.00 79.19 88 TRP A CA 1
ATOM 731 C C . TRP A 1 88 ? 12.397 -12.339 -18.312 1.00 79.19 88 TRP A C 1
ATOM 733 O O . TRP A 1 88 ? 13.115 -11.474 -18.794 1.00 79.19 88 TRP A O 1
ATOM 743 N N . HIS A 1 89 ? 11.233 -12.696 -18.866 1.00 81.19 89 HIS A N 1
ATOM 744 C CA . HIS A 1 89 ? 10.777 -12.139 -20.140 1.00 81.19 89 HIS A CA 1
ATOM 745 C C . HIS A 1 89 ? 10.567 -10.622 -20.076 1.00 81.19 89 HIS A C 1
ATOM 747 O O . HIS A 1 89 ? 10.879 -9.928 -21.033 1.00 81.19 89 HIS A O 1
ATOM 753 N N . LEU A 1 90 ? 10.060 -10.092 -18.954 1.00 78.50 90 LEU A N 1
ATOM 754 C CA . LEU A 1 90 ? 9.935 -8.640 -18.770 1.00 78.50 90 LEU A CA 1
ATOM 755 C C . LEU A 1 90 ? 11.297 -7.943 -18.821 1.00 78.50 90 LEU A C 1
ATOM 757 O O . LEU A 1 90 ? 11.428 -6.937 -19.507 1.00 78.50 90 LEU A O 1
ATOM 761 N N . LYS A 1 91 ? 12.302 -8.499 -18.136 1.00 75.00 91 LYS A N 1
ATOM 762 C CA . LYS A 1 91 ? 13.670 -7.966 -18.146 1.00 75.00 91 LYS A CA 1
ATOM 763 C C . LYS A 1 91 ? 14.323 -8.070 -19.519 1.00 75.00 91 LYS A C 1
ATOM 765 O O . LYS A 1 91 ? 15.047 -7.165 -19.906 1.00 75.00 91 LYS A O 1
ATOM 770 N N . GLU A 1 92 ? 14.057 -9.143 -20.253 1.00 82.12 92 GLU A N 1
ATOM 771 C CA . GLU A 1 92 ? 14.639 -9.339 -21.579 1.00 82.12 92 GLU A CA 1
ATOM 772 C C . GLU A 1 92 ? 14.003 -8.408 -22.623 1.00 82.12 92 GLU A C 1
ATOM 774 O O . GLU A 1 92 ? 14.713 -7.792 -23.412 1.00 82.12 92 GLU A O 1
ATOM 779 N N . MET A 1 93 ? 12.679 -8.213 -22.572 1.00 80.31 93 MET A N 1
ATOM 780 C CA . MET A 1 93 ? 11.988 -7.231 -23.419 1.00 80.31 93 MET A CA 1
ATOM 781 C C . MET A 1 93 ? 12.452 -5.802 -23.103 1.00 80.31 93 MET A C 1
ATOM 783 O O . MET A 1 93 ? 12.618 -4.995 -24.015 1.00 80.31 93 MET A O 1
ATOM 787 N N . ASP A 1 94 ? 12.696 -5.498 -21.825 1.00 74.56 94 ASP A N 1
ATOM 788 C CA . ASP A 1 94 ? 13.281 -4.222 -21.395 1.00 74.56 94 ASP A CA 1
ATOM 789 C C . ASP A 1 94 ? 14.717 -4.044 -21.918 1.00 74.56 94 ASP A C 1
ATOM 791 O O . ASP A 1 94 ? 15.048 -2.995 -22.475 1.00 74.56 94 ASP A O 1
ATOM 795 N N . ARG A 1 95 ? 15.554 -5.090 -21.830 1.00 78.94 95 ARG A N 1
ATOM 796 C CA . ARG A 1 95 ? 16.922 -5.089 -22.372 1.00 78.94 95 ARG A CA 1
ATOM 797 C C . ARG A 1 95 ? 16.931 -4.763 -23.864 1.00 78.94 95 ARG A C 1
ATOM 799 O O . ARG A 1 95 ? 17.688 -3.892 -24.275 1.00 78.94 95 ARG A O 1
ATOM 806 N N . ILE A 1 96 ? 16.062 -5.400 -24.651 1.00 80.69 96 ILE A N 1
ATOM 807 C CA . ILE A 1 96 ? 15.944 -5.161 -26.099 1.00 80.69 96 ILE A CA 1
ATOM 808 C C . ILE A 1 96 ? 15.581 -3.695 -26.382 1.00 80.69 96 ILE A C 1
ATOM 810 O O . ILE A 1 96 ? 16.231 -3.041 -27.192 1.00 80.69 96 ILE A O 1
ATOM 814 N N . ILE A 1 97 ? 14.601 -3.128 -25.667 1.00 75.75 97 ILE A N 1
ATOM 815 C CA . ILE A 1 97 ? 14.225 -1.709 -25.822 1.00 75.75 97 ILE A CA 1
ATOM 816 C C . ILE A 1 97 ? 15.399 -0.766 -25.493 1.00 75.75 97 ILE A C 1
ATOM 818 O O . ILE A 1 97 ? 15.560 0.271 -26.149 1.00 75.75 97 ILE A O 1
ATOM 822 N N . LYS A 1 98 ? 16.199 -1.097 -24.471 1.00 68.44 98 LYS A N 1
ATOM 823 C CA . LYS A 1 98 ? 17.324 -0.279 -23.995 1.00 68.44 98 LYS A CA 1
ATOM 824 C C . LYS A 1 98 ? 18.547 -0.363 -24.909 1.00 68.44 98 LYS A C 1
ATOM 826 O O . LYS A 1 98 ? 19.098 0.677 -25.269 1.00 68.44 98 LYS A O 1
ATOM 831 N N . GLU A 1 99 ? 18.965 -1.572 -25.268 1.00 75.94 99 GLU A N 1
ATOM 832 C CA . GLU A 1 99 ? 20.232 -1.833 -25.961 1.00 75.94 99 GLU A CA 1
ATOM 833 C C . GLU A 1 99 ? 20.117 -1.658 -27.480 1.00 75.94 99 GLU A C 1
ATOM 835 O O . GLU A 1 99 ? 20.992 -1.039 -28.086 1.00 75.94 99 GLU A O 1
ATOM 840 N N . ASP A 1 100 ? 19.004 -2.082 -28.086 1.00 76.56 100 ASP A N 1
ATOM 841 C CA . ASP A 1 100 ? 18.837 -2.069 -29.549 1.00 76.56 100 ASP A CA 1
ATOM 842 C C . ASP A 1 100 ? 18.235 -0.742 -30.067 1.00 76.56 100 ASP A C 1
ATOM 844 O O . ASP A 1 100 ? 18.010 -0.530 -31.262 1.00 76.56 100 ASP A O 1
ATOM 848 N N . GLY A 1 101 ? 18.011 0.221 -29.167 1.00 63.91 101 GLY A N 1
ATOM 849 C CA . GLY A 1 101 ? 17.858 1.627 -29.523 1.00 63.91 101 GLY A CA 1
ATOM 850 C C . GLY A 1 101 ? 16.549 1.976 -30.241 1.00 63.91 101 GLY A C 1
ATOM 851 O O . GLY A 1 101 ? 15.461 1.851 -29.681 1.00 63.91 101 GLY A O 1
ATOM 852 N N . PHE A 1 102 ? 16.639 2.590 -31.424 1.00 60.12 102 PHE A N 1
ATOM 853 C CA . PHE A 1 102 ? 15.470 3.121 -32.145 1.00 60.12 102 PHE A CA 1
ATOM 854 C C . PHE A 1 102 ? 14.633 2.012 -32.797 1.00 60.12 102 PHE A C 1
ATOM 856 O O . PHE A 1 102 ? 13.407 2.095 -32.805 1.00 60.12 102 PHE A O 1
ATOM 863 N N . GLU A 1 103 ? 15.283 0.962 -33.300 1.00 68.94 103 GLU A N 1
ATOM 864 C CA . GLU A 1 103 ? 14.617 -0.126 -34.024 1.00 68.94 103 GLU A CA 1
ATOM 865 C C . GLU A 1 103 ? 13.773 -0.991 -33.082 1.00 68.94 103 GLU A C 1
ATOM 867 O O . GLU A 1 103 ? 12.607 -1.256 -33.376 1.00 68.94 103 GLU A O 1
ATOM 872 N N . ALA A 1 104 ? 14.287 -1.308 -31.889 1.00 70.19 104 ALA A N 1
ATOM 873 C CA . ALA A 1 104 ? 13.515 -2.006 -30.861 1.00 70.19 104 ALA A CA 1
ATOM 874 C C . ALA A 1 104 ? 12.308 -1.203 -30.353 1.00 70.19 104 ALA A C 1
ATOM 876 O O . ALA A 1 104 ? 11.255 -1.772 -30.072 1.00 70.19 104 ALA A O 1
ATOM 877 N N . ARG A 1 105 ? 12.409 0.132 -30.297 1.00 65.50 105 ARG A N 1
ATOM 878 C CA . ARG A 1 105 ? 11.284 1.015 -29.934 1.00 65.50 105 ARG A CA 1
ATOM 879 C C . ARG A 1 105 ? 10.200 1.106 -31.008 1.00 65.50 105 ARG A C 1
ATOM 881 O O . ARG A 1 105 ? 9.089 1.532 -30.702 1.00 65.50 105 ARG A O 1
ATOM 888 N N . ALA A 1 106 ? 10.509 0.711 -32.243 1.00 73.62 106 ALA A N 1
ATOM 889 C CA . ALA A 1 106 ? 9.546 0.625 -33.336 1.00 73.62 106 ALA A CA 1
ATOM 890 C C . ALA A 1 106 ? 8.843 -0.744 -33.410 1.00 73.62 106 ALA A C 1
ATOM 892 O O . ALA A 1 106 ? 7.896 -0.902 -34.187 1.00 73.62 106 ALA A O 1
ATOM 893 N N . LEU A 1 107 ? 9.271 -1.731 -32.612 1.00 78.12 107 LEU A N 1
ATOM 894 C CA . LEU A 1 107 ? 8.633 -3.042 -32.575 1.00 78.12 107 LEU A CA 1
ATOM 895 C C . LEU A 1 107 ? 7.209 -2.943 -32.023 1.00 78.12 107 LEU A C 1
ATOM 897 O O . LEU A 1 107 ? 6.919 -2.243 -31.052 1.00 78.12 107 LEU A O 1
ATOM 901 N N . SER A 1 108 ? 6.301 -3.711 -32.627 1.00 82.81 108 SER A N 1
ATOM 902 C CA . SER A 1 108 ? 5.005 -3.961 -32.002 1.00 82.81 108 SER A CA 1
ATOM 903 C C . SER A 1 108 ? 5.203 -4.774 -30.719 1.00 82.81 108 SER A C 1
ATOM 905 O O . SER A 1 108 ? 6.139 -5.568 -30.625 1.00 82.81 108 SER A O 1
ATOM 907 N N . TRP A 1 109 ? 4.285 -4.654 -29.755 1.00 82.00 109 TRP A N 1
ATOM 908 C CA . TRP A 1 109 ? 4.333 -5.467 -28.532 1.00 82.00 109 TRP A CA 1
ATOM 909 C C . TRP A 1 109 ? 4.406 -6.973 -28.815 1.00 82.00 109 TRP A C 1
ATOM 911 O O . TRP A 1 109 ? 5.065 -7.698 -28.080 1.00 82.00 109 TRP A O 1
ATOM 921 N N . HIS A 1 110 ? 3.769 -7.433 -29.896 1.00 85.69 110 HIS A N 1
ATOM 922 C CA . HIS A 1 110 ? 3.856 -8.822 -30.349 1.00 85.69 110 HIS A CA 1
ATOM 923 C C . HIS A 1 110 ? 5.266 -9.195 -30.802 1.00 85.69 110 HIS A C 1
ATOM 925 O O . HIS A 1 110 ? 5.760 -10.245 -30.414 1.00 85.69 110 HIS A O 1
ATOM 931 N N . ASN A 1 111 ? 5.912 -8.339 -31.595 1.00 83.50 111 ASN A N 1
ATOM 932 C CA . ASN A 1 111 ? 7.261 -8.610 -32.085 1.00 83.50 111 ASN A CA 1
ATOM 933 C C . ASN A 1 111 ? 8.263 -8.576 -30.932 1.00 83.50 111 ASN A C 1
ATOM 935 O O . ASN A 1 111 ? 9.101 -9.456 -30.840 1.00 83.50 111 ASN A O 1
ATOM 939 N N . LEU A 1 112 ? 8.121 -7.633 -29.998 1.00 83.12 112 LEU A N 1
ATOM 940 C CA . LEU A 1 112 ? 8.965 -7.585 -28.807 1.00 83.12 112 LEU A CA 1
ATOM 941 C C . LEU A 1 112 ? 8.813 -8.842 -27.932 1.00 83.12 112 LEU A C 1
ATOM 943 O O . LEU A 1 112 ? 9.798 -9.378 -27.438 1.00 83.12 112 LEU A O 1
ATOM 947 N N . ALA A 1 113 ? 7.582 -9.335 -27.759 1.00 86.69 113 ALA A N 1
ATOM 948 C CA . ALA A 1 113 ? 7.337 -10.599 -27.068 1.00 86.69 113 ALA A CA 1
ATOM 949 C C . ALA A 1 113 ? 7.927 -11.793 -27.837 1.00 86.69 113 ALA A C 1
ATOM 951 O O . ALA A 1 113 ? 8.512 -12.685 -27.226 1.00 86.69 113 ALA A O 1
ATOM 952 N N . TYR A 1 114 ? 7.836 -11.779 -29.166 1.00 88.75 114 TYR A N 1
ATOM 953 C CA . TYR A 1 114 ? 8.425 -12.800 -30.024 1.00 88.75 114 TYR A CA 1
ATOM 954 C C . TYR A 1 114 ? 9.954 -12.858 -29.890 1.00 88.75 114 TYR A C 1
ATOM 956 O O . TYR A 1 114 ? 10.496 -13.951 -29.744 1.00 88.75 114 TYR A O 1
ATOM 964 N N . GLU A 1 115 ? 10.640 -11.710 -29.828 1.00 87.75 115 GLU A N 1
ATOM 965 C CA . GLU A 1 115 ? 12.101 -11.650 -29.632 1.00 87.75 115 GLU A CA 1
ATOM 966 C C . GLU A 1 115 ? 12.561 -12.332 -28.331 1.00 87.75 115 GLU A C 1
ATOM 968 O O . GLU A 1 115 ? 13.671 -12.854 -28.252 1.00 87.75 115 GLU A O 1
ATOM 973 N N . VAL A 1 116 ? 11.696 -12.391 -27.312 1.00 89.81 116 VAL A N 1
ATOM 974 C CA . VAL A 1 116 ? 11.990 -13.077 -26.042 1.00 89.81 116 VAL A CA 1
ATOM 975 C C . VAL A 1 116 ? 11.402 -14.487 -25.957 1.00 89.81 116 VAL A C 1
ATOM 977 O O . VAL A 1 116 ? 11.415 -15.095 -24.888 1.00 89.81 116 VAL A O 1
ATOM 980 N N . GLY A 1 117 ? 10.872 -15.020 -27.060 1.00 89.56 117 GLY A N 1
ATOM 981 C CA . GLY A 1 117 ? 10.288 -16.362 -27.128 1.00 89.56 117 GLY A CA 1
ATOM 982 C C . GLY A 1 117 ? 8.884 -16.483 -26.524 1.00 89.56 117 GLY A C 1
ATOM 983 O O . GLY A 1 117 ? 8.468 -17.583 -26.154 1.00 89.56 117 GLY A O 1
ATOM 984 N N . LEU A 1 118 ? 8.142 -15.376 -26.402 1.00 89.38 118 LEU A N 1
ATOM 985 C CA . LEU A 1 118 ? 6.742 -15.368 -25.973 1.00 89.38 118 LEU A CA 1
ATOM 986 C C . LEU A 1 118 ? 5.790 -15.244 -27.163 1.00 89.38 118 LEU A C 1
ATOM 988 O O . LEU A 1 118 ? 5.705 -14.205 -27.814 1.00 89.38 118 LEU A O 1
ATOM 992 N N . GLU A 1 119 ? 4.978 -16.279 -27.367 1.00 87.88 119 GLU A N 1
ATOM 993 C CA . GLU A 1 119 ? 3.958 -16.325 -28.416 1.00 87.88 119 GLU A CA 1
ATOM 994 C C . GLU A 1 119 ? 2.540 -16.479 -27.846 1.00 87.88 119 GLU A C 1
ATOM 996 O O . GLU A 1 119 ? 2.327 -16.981 -26.740 1.00 87.88 119 GLU A O 1
ATOM 1001 N N . GLY A 1 120 ? 1.539 -16.049 -28.620 1.00 84.75 120 GLY A N 1
ATOM 1002 C CA . GLY A 1 120 ? 0.121 -16.276 -28.311 1.00 84.75 120 GLY A CA 1
ATOM 1003 C C . GLY A 1 120 ? -0.471 -15.378 -27.216 1.00 84.75 120 GLY A C 1
ATOM 1004 O O . GLY A 1 120 ? -1.588 -15.627 -26.758 1.00 84.75 120 GLY A O 1
ATOM 1005 N N . LEU A 1 121 ? 0.246 -14.335 -26.791 1.00 84.88 121 LEU A N 1
ATOM 1006 C CA . LEU A 1 121 ? -0.241 -13.354 -25.821 1.00 84.88 121 LEU A CA 1
ATOM 1007 C C . LEU A 1 121 ? -0.828 -12.128 -26.521 1.00 84.88 121 LEU A C 1
ATOM 1009 O O . LEU A 1 121 ? -0.245 -11.586 -27.448 1.00 84.88 121 LEU A O 1
ATOM 1013 N N . ASP A 1 122 ? -1.972 -11.644 -26.039 1.00 86.19 122 ASP A N 1
ATOM 1014 C CA . ASP A 1 122 ? -2.587 -10.427 -26.574 1.00 86.19 122 ASP A CA 1
ATOM 1015 C C . ASP A 1 122 ? -1.701 -9.189 -26.326 1.00 86.19 122 ASP A C 1
ATOM 1017 O O . ASP A 1 122 ? -1.164 -9.007 -25.230 1.00 86.19 122 ASP A O 1
ATOM 1021 N N . SER A 1 123 ? -1.604 -8.293 -27.316 1.00 78.62 123 SER A N 1
ATOM 1022 C CA . SER A 1 123 ? -0.775 -7.080 -27.240 1.00 78.62 123 SER A CA 1
ATOM 1023 C C . SER A 1 123 ? -1.099 -6.196 -26.034 1.00 78.62 123 SER A C 1
ATOM 1025 O O . SER A 1 123 ? -0.186 -5.588 -25.478 1.00 78.62 123 SER A O 1
ATOM 1027 N N . ARG A 1 124 ? -2.362 -6.131 -25.576 1.00 75.12 124 ARG A N 1
ATOM 1028 C CA . ARG A 1 124 ? -2.691 -5.398 -24.340 1.00 75.12 124 ARG A CA 1
ATOM 1029 C C . ARG A 1 124 ? -2.129 -6.098 -23.116 1.00 75.12 124 ARG A C 1
ATOM 1031 O O . ARG A 1 124 ? -1.711 -5.416 -22.195 1.00 75.12 124 ARG A O 1
ATOM 1038 N N . THR A 1 125 ? -2.093 -7.429 -23.089 1.00 79.38 125 THR A N 1
ATOM 1039 C CA . THR A 1 125 ? -1.490 -8.185 -21.978 1.00 79.38 125 THR A CA 1
ATOM 1040 C C . THR A 1 125 ? -0.002 -7.864 -21.848 1.00 79.38 125 THR A C 1
ATOM 1042 O O . THR A 1 125 ? 0.468 -7.632 -20.738 1.00 79.38 125 THR A O 1
ATOM 1045 N N . ILE A 1 126 ? 0.711 -7.782 -22.974 1.00 79.69 126 ILE A N 1
ATOM 1046 C CA . ILE A 1 126 ? 2.140 -7.436 -23.025 1.00 79.69 126 ILE A CA 1
ATOM 1047 C C . ILE A 1 126 ? 2.355 -5.973 -22.617 1.00 79.69 126 ILE A C 1
ATOM 1049 O O . ILE A 1 126 ? 3.121 -5.702 -21.694 1.00 79.69 126 ILE A O 1
ATOM 1053 N N . ALA A 1 127 ? 1.603 -5.041 -23.210 1.00 71.75 127 ALA A N 1
ATOM 1054 C CA . ALA A 1 127 ? 1.672 -3.619 -22.874 1.00 71.75 127 ALA A CA 1
ATOM 1055 C C . ALA A 1 127 ? 1.343 -3.348 -21.397 1.00 71.75 127 ALA A C 1
ATOM 1057 O O . ALA A 1 127 ? 2.015 -2.558 -20.742 1.00 71.75 127 ALA A O 1
ATOM 1058 N N . HIS A 1 128 ? 0.333 -4.026 -20.841 1.00 67.94 128 HIS A N 1
ATOM 1059 C CA . HIS A 1 128 ? 0.004 -3.919 -19.422 1.00 67.94 128 HIS A CA 1
ATOM 1060 C C . HIS A 1 128 ? 1.087 -4.512 -18.529 1.00 67.94 128 HIS A C 1
ATOM 1062 O O . HIS A 1 128 ? 1.269 -4.006 -17.427 1.00 67.94 128 HIS A O 1
ATOM 1068 N N . ALA A 1 129 ? 1.770 -5.572 -18.955 1.00 70.81 129 ALA A N 1
ATOM 1069 C CA . ALA A 1 129 ? 2.821 -6.188 -18.159 1.00 70.81 129 ALA A CA 1
ATOM 1070 C C . ALA A 1 129 ? 4.111 -5.351 -18.153 1.00 70.81 129 ALA A C 1
ATOM 1072 O O . ALA A 1 129 ? 4.723 -5.231 -17.098 1.00 70.81 129 ALA A O 1
ATOM 1073 N N . ILE A 1 130 ? 4.471 -4.730 -19.283 1.00 66.94 130 ILE A N 1
ATOM 1074 C CA . ILE A 1 130 ? 5.629 -3.827 -19.402 1.00 66.94 130 ILE A CA 1
ATOM 1075 C C . ILE A 1 130 ? 5.341 -2.456 -18.773 1.00 66.94 130 ILE A C 1
ATOM 1077 O O . ILE A 1 130 ? 6.117 -1.975 -17.959 1.00 66.94 130 ILE A O 1
ATOM 1081 N N . GLY A 1 131 ? 4.192 -1.842 -19.072 1.00 53.62 131 GLY A N 1
ATOM 1082 C CA . GLY A 1 131 ? 3.811 -0.521 -18.550 1.00 53.62 131 GLY A CA 1
ATOM 1083 C C . GLY A 1 131 ? 3.399 -0.495 -17.070 1.00 53.62 131 GLY A C 1
ATOM 1084 O O . GLY A 1 131 ? 3.017 0.554 -16.563 1.00 53.62 131 GLY A O 1
ATOM 1085 N N . ASN A 1 132 ? 3.430 -1.636 -16.374 1.00 47.62 132 ASN A N 1
ATOM 1086 C CA . ASN A 1 132 ? 3.260 -1.736 -14.922 1.00 47.62 132 ASN A CA 1
ATOM 1087 C C . ASN A 1 132 ? 4.593 -2.147 -14.279 1.00 47.62 132 ASN A C 1
ATOM 1089 O O . ASN A 1 132 ? 4.671 -3.199 -13.634 1.00 47.62 132 ASN A O 1
ATOM 1093 N N . ILE A 1 133 ? 5.629 -1.317 -14.403 1.00 46.56 133 ILE A N 1
ATOM 1094 C CA . ILE A 1 133 ? 6.721 -1.352 -13.425 1.00 46.56 133 ILE A CA 1
ATOM 1095 C C . ILE A 1 133 ? 6.094 -0.931 -12.097 1.00 46.56 133 ILE A C 1
ATOM 1097 O O . ILE A 1 133 ? 5.822 0.238 -11.843 1.00 46.56 133 ILE A O 1
ATOM 1101 N N . ARG A 1 134 ? 5.721 -1.928 -11.298 1.00 40.31 134 ARG A N 1
ATOM 1102 C CA . ARG A 1 134 ? 5.159 -1.738 -9.966 1.00 40.31 134 ARG A CA 1
ATOM 1103 C C . ARG A 1 134 ? 6.300 -1.861 -8.990 1.00 40.31 134 ARG A C 1
ATOM 1105 O O . ARG A 1 134 ? 6.747 -2.974 -8.726 1.00 40.31 134 ARG A O 1
ATOM 1112 N N . PHE A 1 135 ? 6.738 -0.731 -8.471 1.00 43.97 135 PHE A N 1
ATOM 1113 C CA . PHE A 1 135 ? 7.481 -0.712 -7.229 1.00 43.97 135 PHE A CA 1
ATOM 1114 C C . PHE A 1 135 ? 6.485 -0.658 -6.069 1.00 43.97 135 PHE A C 1
ATOM 1116 O O . PHE A 1 135 ? 5.291 -0.406 -6.244 1.00 43.97 135 PHE A O 1
ATOM 1123 N N . SER A 1 136 ? 6.968 -1.055 -4.907 1.00 53.34 136 SER A N 1
ATOM 1124 C CA . SER A 1 136 ? 6.198 -1.153 -3.681 1.00 53.34 136 SER A CA 1
ATOM 1125 C C . SER A 1 136 ? 6.597 0.018 -2.795 1.00 53.34 136 SER A C 1
ATOM 1127 O O . SER A 1 136 ? 7.711 0.046 -2.278 1.00 53.34 136 SER A O 1
ATOM 1129 N N . ASP A 1 137 ? 5.714 1.002 -2.681 1.00 57.59 137 ASP A N 1
ATOM 1130 C CA . ASP A 1 137 ? 5.919 2.243 -1.947 1.00 57.59 137 ASP A CA 1
ATOM 1131 C C . ASP A 1 137 ? 4.774 2.531 -0.974 1.00 57.59 137 ASP A C 1
ATOM 1133 O O . ASP A 1 137 ? 3.621 2.166 -1.198 1.00 57.59 137 ASP A O 1
ATOM 1137 N N . GLU A 1 138 ? 5.109 3.177 0.134 1.00 56.78 138 GLU A N 1
ATOM 1138 C CA . GLU A 1 138 ? 4.153 3.712 1.090 1.00 56.78 138 GLU A CA 1
ATOM 1139 C C . GLU A 1 138 ? 4.631 5.084 1.568 1.00 56.78 138 GLU A C 1
ATOM 1141 O O . GLU A 1 138 ? 5.821 5.341 1.765 1.00 56.78 138 GLU A O 1
ATOM 1146 N N . VAL A 1 139 ? 3.662 5.963 1.783 1.00 52.06 139 VAL A N 1
ATOM 1147 C CA . VAL A 1 139 ? 3.825 7.198 2.543 1.00 52.06 139 VAL A CA 1
ATOM 1148 C C . VAL A 1 139 ? 2.783 7.121 3.645 1.00 52.06 139 VAL A C 1
ATOM 1150 O O . VAL A 1 139 ? 1.644 6.715 3.411 1.00 52.06 139 VAL A O 1
ATOM 1153 N N . HIS A 1 140 ? 3.163 7.489 4.860 1.00 63.19 140 HIS A N 1
ATOM 1154 C CA . HIS A 1 140 ? 2.231 7.580 5.970 1.00 63.19 140 HIS A CA 1
ATOM 1155 C C . HIS A 1 140 ? 1.932 9.021 6.259 1.00 63.19 140 HIS A C 1
ATOM 1157 O O . HIS A 1 140 ? 2.799 9.891 6.189 1.00 63.19 140 HIS A O 1
ATOM 1163 N N . TRP A 1 141 ? 0.684 9.256 6.620 1.00 63.88 141 TRP A N 1
ATOM 1164 C CA . TRP A 1 141 ? 0.274 10.552 7.083 1.00 63.88 141 TRP A CA 1
ATOM 1165 C C . TRP A 1 141 ? -0.651 10.405 8.281 1.00 63.88 141 TRP A C 1
ATOM 1167 O O . TRP A 1 141 ? -1.312 9.378 8.462 1.00 63.88 141 TRP A O 1
ATOM 1177 N N . ALA A 1 142 ? -0.651 11.419 9.131 1.00 51.88 142 ALA A N 1
ATOM 1178 C CA . ALA A 1 142 ? -1.464 11.435 10.330 1.00 51.88 142 ALA A CA 1
ATOM 1179 C C . ALA A 1 142 ? -1.940 12.847 10.652 1.00 51.88 142 ALA A C 1
ATOM 1181 O O . ALA A 1 142 ? -1.319 13.838 10.259 1.00 51.88 142 ALA A O 1
ATOM 1182 N N . ILE A 1 143 ? -3.043 12.924 11.391 1.00 53.53 143 ILE A N 1
ATOM 1183 C CA . ILE A 1 143 ? -3.591 14.183 11.890 1.00 53.53 143 ILE A CA 1
ATOM 1184 C C . ILE A 1 143 ? -3.197 14.318 13.356 1.00 53.53 143 ILE A C 1
ATOM 1186 O O . ILE A 1 143 ? -3.492 13.434 14.159 1.00 53.53 143 ILE A O 1
ATOM 1190 N N . GLY A 1 144 ? -2.554 15.427 13.698 1.00 46.97 144 GLY A N 1
ATOM 1191 C CA . GLY A 1 144 ? -2.259 15.805 15.073 1.00 46.97 144 GLY A CA 1
ATOM 1192 C C . GLY A 1 144 ? -3.131 16.951 15.590 1.00 46.97 144 GLY A C 1
ATOM 1193 O O . GLY A 1 144 ? -4.114 17.357 14.951 1.00 46.97 144 GLY A O 1
ATOM 1194 N N . PRO A 1 145 ? -2.768 17.511 16.755 1.00 49.41 145 PRO A N 1
ATOM 1195 C CA . PRO A 1 145 ? -3.498 18.585 17.404 1.00 49.41 145 PRO A CA 1
ATOM 1196 C C .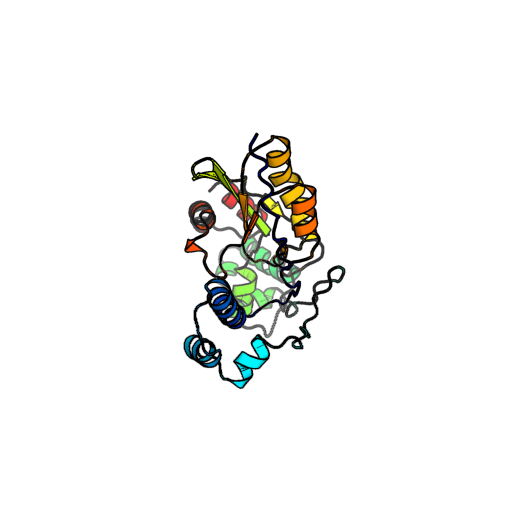 PRO A 1 145 ? -3.793 19.763 16.473 1.00 49.41 145 PRO A C 1
ATOM 1198 O O . PRO A 1 145 ? -2.972 20.174 15.648 1.00 49.41 145 PRO A O 1
ATOM 1201 N N . GLN A 1 146 ? -5.010 20.299 16.611 1.00 67.88 146 GLN A N 1
ATOM 1202 C CA . GLN A 1 146 ? -5.503 21.463 15.864 1.00 67.88 146 GLN A CA 1
ATOM 1203 C C . GLN A 1 146 ? -5.453 21.310 14.327 1.00 67.88 146 GLN A C 1
ATOM 1205 O O . GLN A 1 146 ? -5.476 22.309 13.613 1.00 67.88 146 GLN A O 1
ATOM 1210 N N . GLY A 1 147 ? -5.436 20.073 13.811 1.00 59.12 147 GLY A N 1
ATOM 1211 C CA . GLY A 1 147 ? -5.431 19.797 12.371 1.00 59.12 147 GLY A CA 1
ATOM 1212 C C . GLY A 1 147 ? -4.042 19.811 11.730 1.00 59.12 147 GLY A C 1
ATOM 1213 O O . GLY A 1 147 ? -3.943 19.902 10.509 1.00 59.12 147 GLY A O 1
ATOM 1214 N N . SER A 1 148 ? -2.976 19.730 12.533 1.00 59.12 148 SER A N 1
ATOM 1215 C CA . SER A 1 148 ? -1.608 19.576 12.027 1.00 59.12 148 SER A CA 1
ATOM 1216 C C . SER A 1 148 ? -1.465 18.267 11.247 1.00 59.12 148 SER A C 1
ATOM 1218 O O . SER A 1 148 ? -2.031 17.250 11.644 1.00 59.12 148 SER A O 1
ATOM 1220 N N . ILE A 1 149 ? -0.711 18.283 10.149 1.00 68.81 149 ILE A N 1
ATOM 1221 C CA . ILE A 1 149 ? -0.501 17.114 9.287 1.00 68.81 149 ILE A CA 1
ATOM 1222 C C . ILE A 1 149 ? 0.932 16.614 9.472 1.00 68.81 149 ILE A C 1
ATOM 1224 O O . ILE A 1 149 ? 1.884 17.374 9.303 1.00 68.81 149 ILE A O 1
ATOM 1228 N N . TYR A 1 150 ? 1.068 15.330 9.783 1.00 67.12 150 TYR A N 1
ATOM 1229 C CA . TYR A 1 150 ? 2.327 14.592 9.791 1.00 67.12 150 TYR A CA 1
ATOM 1230 C C . TYR A 1 150 ? 2.427 13.818 8.486 1.00 67.12 150 TYR A C 1
ATOM 1232 O O . TYR A 1 150 ? 1.443 13.209 8.074 1.00 67.12 150 TYR A O 1
ATOM 1240 N N . ILE A 1 151 ? 3.589 13.841 7.842 1.00 73.56 151 ILE A N 1
ATOM 1241 C CA . ILE A 1 151 ? 3.858 13.120 6.594 1.00 73.56 151 ILE A CA 1
ATOM 1242 C C . ILE A 1 151 ? 5.223 12.458 6.760 1.00 73.56 151 ILE A C 1
ATOM 1244 O O . ILE A 1 151 ? 6.175 13.122 7.171 1.00 73.56 151 ILE A O 1
ATOM 1248 N N . SER A 1 152 ? 5.311 11.156 6.504 1.00 76.81 152 SER A N 1
ATOM 1249 C CA . SER A 1 152 ? 6.588 10.447 6.471 1.00 76.81 152 SER A CA 1
ATOM 1250 C C . SER A 1 152 ? 7.325 10.709 5.168 1.00 76.81 152 SER A C 1
ATOM 1252 O O . SER A 1 152 ? 6.720 11.061 4.156 1.00 76.81 152 SER A O 1
ATOM 1254 N N . ASP A 1 153 ? 8.617 10.407 5.165 1.00 80.94 153 ASP A N 1
ATOM 1255 C CA . ASP A 1 153 ? 9.340 10.236 3.913 1.00 80.94 153 ASP A CA 1
ATOM 1256 C C . ASP A 1 153 ? 8.740 9.077 3.098 1.00 80.94 153 ASP A C 1
ATOM 1258 O O . ASP A 1 153 ? 8.120 8.147 3.640 1.00 80.94 153 ASP A O 1
ATOM 1262 N N . LEU A 1 154 ? 8.944 9.138 1.781 1.00 80.44 154 LEU A N 1
ATOM 1263 C CA . LEU A 1 154 ? 8.629 8.056 0.859 1.00 80.44 154 LEU A CA 1
ATOM 1264 C C . LEU A 1 154 ? 9.428 6.807 1.233 1.00 80.44 154 LEU A C 1
ATOM 1266 O O . LEU A 1 154 ? 10.657 6.801 1.172 1.00 80.44 154 LEU A O 1
ATOM 1270 N N . THR A 1 155 ? 8.724 5.740 1.611 1.00 83.19 155 THR A N 1
ATOM 1271 C CA . THR A 1 155 ? 9.345 4.484 2.032 1.00 83.19 155 THR A CA 1
ATOM 1272 C C . THR A 1 155 ? 9.058 3.390 1.015 1.00 83.19 155 THR A C 1
ATOM 1274 O O . THR A 1 155 ? 7.906 3.069 0.731 1.00 83.19 155 THR A O 1
ATOM 1277 N N . PHE A 1 156 ? 10.114 2.777 0.487 1.00 83.19 156 PHE A N 1
ATOM 1278 C CA . PHE A 1 156 ? 10.005 1.608 -0.384 1.00 83.19 156 PHE A CA 1
ATOM 1279 C C . PHE A 1 156 ? 10.058 0.322 0.441 1.00 83.19 156 PHE A C 1
ATOM 1281 O O . PHE A 1 156 ? 10.849 0.219 1.379 1.00 83.19 156 PHE A O 1
ATOM 1288 N N . TYR A 1 157 ? 9.252 -0.674 0.077 1.00 82.38 157 TYR A N 1
ATOM 1289 C CA . TYR A 1 157 ? 9.203 -1.966 0.762 1.00 82.38 157 TYR A CA 1
ATOM 1290 C C . TYR A 1 157 ? 9.383 -3.137 -0.205 1.00 82.38 157 TYR A C 1
ATOM 1292 O O . TYR A 1 157 ? 9.068 -3.056 -1.389 1.00 82.38 157 TYR A O 1
ATOM 1300 N N . GLU A 1 158 ? 9.862 -4.268 0.309 1.00 79.25 158 GLU A N 1
ATOM 1301 C CA . GLU A 1 158 ? 10.090 -5.484 -0.474 1.00 79.25 158 GLU A CA 1
ATOM 1302 C C . GLU A 1 158 ? 9.306 -6.675 0.080 1.00 79.25 158 GLU A C 1
ATOM 1304 O O . GLU A 1 158 ? 9.352 -6.994 1.271 1.00 79.25 158 GLU A O 1
ATOM 1309 N N . ILE A 1 159 ? 8.618 -7.405 -0.802 1.00 77.19 159 ILE A N 1
ATOM 1310 C CA . ILE A 1 159 ? 7.897 -8.630 -0.441 1.00 77.19 159 ILE A CA 1
ATOM 1311 C C . ILE A 1 159 ? 8.576 -9.839 -1.084 1.00 77.19 159 ILE A C 1
ATOM 1313 O O . ILE A 1 159 ? 8.322 -10.167 -2.238 1.00 77.19 159 ILE A O 1
ATOM 1317 N N . LYS A 1 160 ? 9.393 -10.562 -0.308 1.00 66.81 160 LYS A N 1
ATOM 1318 C CA . LYS A 1 160 ? 10.155 -11.728 -0.802 1.00 66.81 160 LYS A CA 1
ATOM 1319 C C . LYS A 1 160 ? 9.282 -12.854 -1.377 1.00 66.81 160 LYS A C 1
ATOM 1321 O O . LYS A 1 160 ? 9.702 -13.543 -2.298 1.00 66.81 160 LYS A O 1
ATOM 1326 N N . ASN A 1 161 ? 8.072 -13.032 -0.841 1.00 62.03 161 ASN A N 1
ATOM 1327 C CA . ASN A 1 161 ? 7.240 -14.217 -1.087 1.00 62.03 161 ASN A CA 1
ATOM 1328 C C . ASN A 1 161 ? 5.961 -13.929 -1.885 1.00 62.03 161 ASN A C 1
ATOM 1330 O O . ASN A 1 161 ? 5.030 -14.732 -1.855 1.00 62.03 161 ASN A O 1
ATOM 1334 N N . ASN A 1 162 ? 5.864 -12.791 -2.576 1.00 60.50 162 ASN A N 1
ATOM 1335 C CA . ASN A 1 162 ? 4.753 -12.571 -3.495 1.00 60.50 162 ASN A CA 1
ATOM 1336 C C . ASN A 1 162 ? 5.239 -12.032 -4.836 1.00 60.50 162 ASN A C 1
ATOM 1338 O O . ASN A 1 162 ? 6.192 -11.267 -4.927 1.00 60.50 162 ASN A O 1
ATOM 1342 N N . THR A 1 163 ? 4.513 -12.407 -5.883 1.00 56.47 163 THR A N 1
ATOM 1343 C C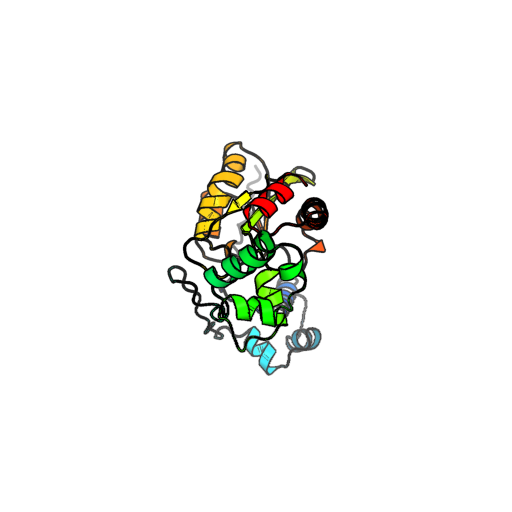A . THR A 1 163 ? 4.709 -11.894 -7.237 1.00 56.47 163 THR A CA 1
ATOM 1344 C C . THR A 1 163 ? 3.592 -10.935 -7.644 1.00 56.47 163 THR A C 1
ATOM 1346 O O . THR A 1 163 ? 3.430 -10.665 -8.823 1.00 56.47 163 THR A O 1
ATOM 1349 N N . ASN A 1 164 ? 2.727 -10.467 -6.746 1.00 61.44 164 ASN A N 1
ATOM 1350 C CA . ASN A 1 164 ? 1.598 -9.584 -7.074 1.00 61.44 164 ASN A CA 1
ATOM 1351 C C . ASN A 1 164 ? 1.817 -8.116 -6.642 1.00 61.44 164 ASN A C 1
ATOM 1353 O O . ASN A 1 164 ? 0.997 -7.271 -6.998 1.00 61.44 164 ASN A O 1
ATOM 1357 N N . GLY A 1 165 ? 2.914 -7.819 -5.938 1.00 64.06 165 GLY A N 1
ATOM 1358 C CA . GLY A 1 165 ? 3.266 -6.494 -5.425 1.00 64.06 165 GLY A CA 1
ATOM 1359 C C . GLY A 1 165 ? 2.401 -6.025 -4.253 1.00 64.06 165 GLY A C 1
ATOM 1360 O O . GLY A 1 165 ? 2.429 -4.853 -3.915 1.00 64.06 165 GLY A O 1
ATOM 1361 N N . LYS A 1 166 ? 1.575 -6.892 -3.648 1.00 72.25 166 LYS A N 1
ATOM 1362 C CA . LYS A 1 166 ? 0.701 -6.496 -2.535 1.00 72.25 166 LYS A CA 1
ATOM 1363 C C . LYS A 1 166 ? 1.407 -6.587 -1.195 1.00 72.25 166 LYS A C 1
ATOM 1365 O O . LYS A 1 166 ? 1.931 -7.630 -0.825 1.00 72.25 166 LYS A O 1
ATOM 1370 N N . MET A 1 167 ? 1.322 -5.541 -0.395 1.00 79.81 167 MET A N 1
ATOM 1371 C CA . MET A 1 167 ? 1.852 -5.598 0.957 1.00 79.81 167 MET A CA 1
ATOM 1372 C C . MET A 1 167 ? 1.170 -6.668 1.827 1.00 79.81 167 MET A C 1
ATOM 1374 O O . MET A 1 167 ? -0.060 -6.761 1.903 1.00 79.81 167 MET A O 1
ATOM 1378 N N . THR A 1 168 ? 1.990 -7.462 2.521 1.00 85.75 168 THR A N 1
ATOM 1379 C CA . THR A 1 168 ? 1.529 -8.389 3.565 1.00 85.75 168 THR A CA 1
ATOM 1380 C C . THR A 1 168 ? 1.479 -7.682 4.916 1.00 85.75 168 THR A C 1
ATOM 1382 O O . THR A 1 168 ? 2.215 -6.732 5.153 1.00 85.75 168 THR A O 1
ATOM 1385 N N . GLN A 1 169 ? 0.658 -8.179 5.841 1.00 88.44 169 GLN A N 1
ATOM 1386 C CA . GLN A 1 169 ? 0.571 -7.620 7.197 1.00 88.44 169 GLN A CA 1
ATOM 1387 C C . GLN A 1 169 ? 1.899 -7.662 7.957 1.00 88.44 169 GLN A C 1
ATOM 1389 O O . GLN A 1 169 ? 2.203 -6.744 8.709 1.00 88.44 169 GLN A O 1
ATOM 1394 N N . ARG A 1 170 ? 2.699 -8.718 7.763 1.00 89.62 170 ARG A N 1
ATOM 1395 C CA . ARG A 1 170 ? 4.011 -8.827 8.406 1.00 89.62 170 ARG A CA 1
ATOM 1396 C C . ARG A 1 170 ? 4.988 -7.815 7.815 1.00 89.62 170 ARG A C 1
ATOM 1398 O O . ARG A 1 170 ? 5.642 -7.121 8.574 1.00 89.62 170 ARG A O 1
ATOM 1405 N N . ALA A 1 171 ? 5.027 -7.681 6.488 1.00 88.19 171 ALA A N 1
ATOM 1406 C CA . ALA A 1 171 ? 5.861 -6.669 5.845 1.00 88.19 171 ALA A CA 1
ATOM 1407 C C . ALA A 1 171 ? 5.462 -5.246 6.257 1.00 88.19 171 ALA A C 1
ATOM 1409 O O . ALA A 1 171 ? 6.340 -4.438 6.521 1.00 88.19 171 ALA A O 1
ATOM 1410 N N . TYR A 1 172 ? 4.161 -4.971 6.395 1.00 91.75 172 TYR A N 1
ATOM 1411 C CA . TYR A 1 172 ? 3.686 -3.691 6.914 1.00 91.75 172 TYR A CA 1
ATOM 1412 C C . TYR A 1 172 ? 4.179 -3.430 8.344 1.00 91.75 172 TYR A C 1
ATOM 1414 O O . TYR A 1 172 ? 4.621 -2.336 8.660 1.00 91.75 172 TYR A O 1
ATOM 1422 N N . ILE A 1 173 ? 4.172 -4.432 9.225 1.00 93.38 173 ILE A N 1
ATOM 1423 C CA . ILE A 1 173 ? 4.745 -4.256 10.568 1.00 93.38 173 ILE A CA 1
ATOM 1424 C C . ILE A 1 173 ? 6.251 -3.998 10.484 1.00 93.38 173 ILE A C 1
ATOM 1426 O O . ILE A 1 173 ? 6.728 -2.987 10.990 1.00 93.38 173 ILE A O 1
ATOM 1430 N N . ASP A 1 174 ? 6.981 -4.900 9.834 1.00 93.25 174 ASP A N 1
ATOM 1431 C CA . ASP A 1 174 ? 8.439 -4.966 9.931 1.00 93.25 174 ASP A C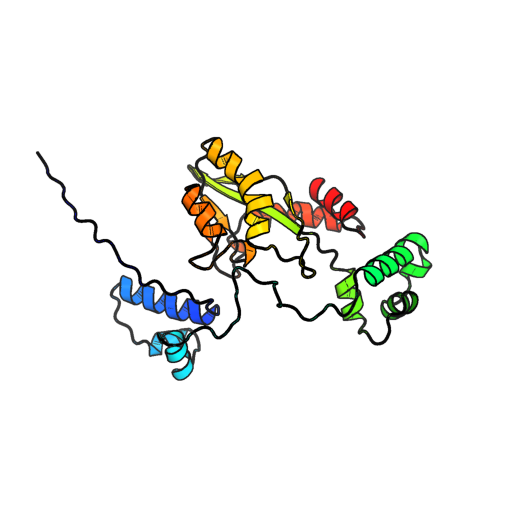A 1
ATOM 1432 C C . ASP A 1 174 ? 9.143 -3.844 9.150 1.00 93.25 174 ASP A C 1
ATOM 1434 O O . ASP A 1 174 ? 10.218 -3.406 9.548 1.00 93.25 174 ASP A O 1
ATOM 1438 N N . GLN A 1 175 ? 8.565 -3.397 8.031 1.00 90.94 175 GLN A N 1
ATOM 1439 C CA . GLN A 1 175 ? 9.195 -2.430 7.121 1.00 90.94 175 GLN A CA 1
ATOM 1440 C C . GLN A 1 175 ? 8.579 -1.038 7.195 1.00 90.94 175 GLN A C 1
ATOM 1442 O O . GLN A 1 175 ? 9.176 -0.101 6.679 1.00 90.94 175 GLN A O 1
ATOM 1447 N N . ILE A 1 176 ? 7.417 -0.892 7.839 1.00 91.62 176 ILE A N 1
ATOM 1448 C CA . ILE A 1 176 ? 6.708 0.383 7.908 1.00 91.62 176 ILE A CA 1
ATOM 1449 C C . ILE A 1 176 ? 6.408 0.784 9.355 1.00 91.62 176 ILE A C 1
ATOM 1451 O O . ILE A 1 176 ? 6.926 1.788 9.837 1.00 91.62 176 ILE A O 1
ATOM 1455 N N . LEU A 1 177 ? 5.588 0.018 10.080 1.00 94.12 177 LEU A N 1
ATOM 1456 C CA . LEU A 1 177 ? 5.142 0.432 11.414 1.00 94.12 177 LEU A CA 1
ATOM 1457 C C . LEU A 1 177 ? 6.296 0.502 12.421 1.00 94.12 177 LEU A C 1
ATOM 1459 O O . LEU A 1 177 ? 6.398 1.484 13.150 1.00 94.12 177 LEU A O 1
ATOM 1463 N N . GLU A 1 178 ? 7.171 -0.505 12.445 1.00 95.56 178 GLU A N 1
ATOM 1464 C CA . GLU A 1 178 ? 8.356 -0.532 13.312 1.00 95.56 178 GLU A CA 1
ATOM 1465 C C . GLU A 1 178 ? 9.390 0.557 12.965 1.00 95.56 178 GLU A C 1
ATOM 1467 O O . GLU A 1 178 ? 9.782 1.281 13.875 1.00 95.56 178 GLU A O 1
ATOM 1472 N N . PRO A 1 179 ? 9.839 0.733 11.707 1.00 94.12 179 PRO A N 1
ATOM 1473 C CA . PRO A 1 179 ? 10.890 1.709 11.406 1.00 94.12 179 PRO A CA 1
ATOM 1474 C C . PRO A 1 179 ? 10.403 3.150 11.197 1.00 94.12 179 PRO A C 1
ATOM 1476 O O . PRO A 1 179 ? 11.203 4.064 11.372 1.00 94.12 179 PRO A O 1
ATOM 1479 N N . VAL A 1 180 ? 9.139 3.379 10.819 1.00 91.12 180 VAL A N 1
ATOM 1480 C CA . VAL A 1 180 ? 8.637 4.724 10.468 1.00 91.12 180 VAL A CA 1
ATOM 1481 C C . VAL A 1 180 ? 7.706 5.281 11.541 1.00 91.12 180 VAL A C 1
ATOM 1483 O O . VAL A 1 180 ? 7.934 6.377 12.049 1.00 91.12 180 VAL A O 1
ATOM 1486 N N . VAL A 1 181 ? 6.669 4.529 11.922 1.00 91.44 181 VAL A N 1
ATOM 1487 C CA . VAL A 1 181 ? 5.602 5.039 12.806 1.00 91.44 181 VAL A CA 1
ATOM 1488 C C . VAL A 1 181 ? 5.980 4.944 14.284 1.00 91.44 181 VAL A C 1
ATOM 1490 O O . VAL A 1 181 ? 5.718 5.863 15.060 1.00 91.44 181 VAL A O 1
ATOM 1493 N N . LYS A 1 182 ? 6.618 3.850 14.705 1.00 94.62 182 LYS A N 1
ATOM 1494 C CA . LYS A 1 182 ? 7.013 3.647 16.103 1.00 94.62 182 LYS A CA 1
ATOM 1495 C C . LYS A 1 182 ? 7.978 4.717 16.623 1.00 94.62 182 LYS A C 1
ATOM 1497 O O . LYS A 1 182 ? 7.734 5.186 17.732 1.00 94.62 182 LYS A O 1
ATOM 1502 N N . PRO A 1 183 ? 8.974 5.208 15.857 1.00 94.12 183 PRO A N 1
ATOM 1503 C CA . PRO A 1 183 ? 9.787 6.340 16.297 1.00 94.12 183 PRO A CA 1
ATOM 1504 C C . PRO A 1 183 ? 8.983 7.613 16.592 1.00 94.12 183 PRO A C 1
ATOM 1506 O O . PRO A 1 183 ? 9.395 8.402 17.439 1.00 94.12 183 PRO A O 1
ATOM 1509 N N . TRP A 1 184 ? 7.840 7.836 15.928 1.00 89.38 184 TRP A N 1
ATOM 1510 C CA . TRP A 1 184 ? 6.960 8.971 16.241 1.00 89.38 184 TRP A CA 1
ATOM 1511 C C . TRP A 1 184 ? 6.274 8.773 17.596 1.00 89.38 184 TRP A C 1
ATOM 1513 O O . TRP A 1 184 ? 6.239 9.694 18.410 1.00 89.38 184 TRP A O 1
ATOM 1523 N N . LEU A 1 185 ? 5.815 7.550 17.882 1.00 91.56 185 LEU A N 1
ATOM 1524 C CA . LEU A 1 185 ? 5.245 7.187 19.185 1.00 91.56 185 LEU A CA 1
ATOM 1525 C C . LEU A 1 185 ? 6.281 7.281 20.311 1.00 91.56 185 LEU A C 1
ATOM 1527 O O . LEU A 1 185 ? 5.989 7.821 21.374 1.00 91.56 185 LEU A O 1
ATOM 1531 N N . GLU A 1 186 ? 7.498 6.783 20.084 1.00 93.31 186 GLU A N 1
ATOM 1532 C CA . GLU A 1 186 ? 8.590 6.808 21.067 1.00 93.31 186 GLU A CA 1
ATOM 1533 C C . GLU A 1 186 ? 9.079 8.229 21.360 1.00 93.31 186 GLU A C 1
ATOM 1535 O O . GLU A 1 186 ? 9.452 8.533 22.494 1.00 93.31 186 GLU A O 1
ATOM 1540 N N . ARG A 1 187 ? 9.024 9.121 20.362 1.00 92.06 187 ARG A N 1
ATOM 1541 C CA . ARG A 1 187 ? 9.263 10.559 20.539 1.00 92.06 187 ARG A CA 1
ATOM 1542 C C . ARG A 1 187 ? 8.157 11.246 21.352 1.00 92.06 187 ARG A C 1
ATOM 1544 O O . ARG A 1 187 ? 8.404 12.309 21.920 1.00 92.06 187 ARG A O 1
ATOM 1551 N N . GLY A 1 188 ? 6.983 10.622 21.459 1.00 90.25 188 GLY A N 1
ATOM 1552 C CA . GLY A 1 188 ? 5.830 11.139 22.190 1.00 90.25 188 GLY A CA 1
ATOM 1553 C C . GLY A 1 188 ? 4.943 12.065 21.361 1.00 90.25 188 GLY A C 1
ATOM 1554 O O . GLY A 1 188 ? 4.280 12.928 21.933 1.00 90.25 188 GLY A O 1
ATOM 1555 N N . ASP A 1 189 ? 4.946 11.914 20.036 1.00 86.25 189 ASP A N 1
ATOM 1556 C CA . ASP A 1 189 ? 4.078 12.696 19.161 1.00 86.25 189 ASP A CA 1
ATOM 1557 C C . ASP A 1 189 ? 2.602 12.340 19.386 1.00 86.25 189 ASP A C 1
ATOM 1559 O O . ASP A 1 189 ? 2.243 11.172 19.540 1.00 86.25 189 ASP A O 1
ATOM 1563 N N . ASP A 1 190 ? 1.743 13.359 19.358 1.00 85.75 190 ASP A N 1
ATOM 1564 C CA . ASP A 1 190 ? 0.291 13.210 19.451 1.00 85.75 190 ASP A CA 1
ATOM 1565 C C . ASP A 1 190 ? -0.310 13.197 18.041 1.00 85.75 190 ASP A C 1
ATOM 1567 O O . ASP A 1 190 ? -0.302 14.215 17.342 1.00 85.75 190 ASP A O 1
ATOM 1571 N N . PHE A 1 191 ? -0.768 12.031 17.587 1.00 85.81 191 PHE A N 1
ATOM 1572 C CA . PHE A 1 191 ? -1.326 11.861 16.249 1.00 85.81 191 PHE A CA 1
ATOM 1573 C C . PHE A 1 191 ? -2.278 10.668 16.158 1.00 85.81 191 PHE A C 1
ATOM 1575 O O . PHE A 1 191 ? -2.171 9.690 16.899 1.00 85.81 191 PHE A O 1
ATOM 1582 N N . VAL A 1 192 ? -3.168 10.723 15.168 1.00 86.25 192 VAL A N 1
ATOM 1583 C CA . VAL A 1 192 ? -4.017 9.601 14.759 1.00 86.25 192 VAL A CA 1
ATOM 1584 C C . VAL A 1 192 ? -3.623 9.170 13.351 1.00 86.25 192 VAL A C 1
ATOM 1586 O O . VAL A 1 192 ? -3.693 9.968 12.413 1.00 86.25 192 VAL A O 1
ATOM 1589 N N . LEU A 1 193 ? -3.215 7.907 13.196 1.00 88.19 193 LEU A N 1
ATOM 1590 C CA . LEU A 1 193 ? -2.824 7.347 11.901 1.00 88.19 193 LEU A CA 1
ATOM 1591 C C . LEU A 1 193 ? -4.058 7.100 11.019 1.00 88.19 193 LEU A C 1
ATOM 1593 O O . LEU A 1 193 ? -4.966 6.355 11.398 1.00 88.19 193 LEU A O 1
ATOM 1597 N N . GLU A 1 194 ? -4.073 7.681 9.822 1.00 85.88 194 GLU A N 1
ATOM 1598 C CA . GLU A 1 194 ? -5.083 7.375 8.809 1.00 85.88 194 GLU A CA 1
ATOM 1599 C C . GLU A 1 194 ? -4.578 6.301 7.838 1.00 85.88 194 GLU A C 1
ATOM 1601 O O . GLU A 1 194 ? -3.465 6.387 7.321 1.00 85.88 194 GLU A O 1
ATOM 1606 N N . GLU A 1 195 ? -5.423 5.312 7.521 1.00 85.81 195 GLU A N 1
ATOM 1607 C CA . GLU A 1 195 ? -5.084 4.258 6.564 1.00 85.81 195 GLU A CA 1
ATOM 1608 C C . GLU A 1 195 ? -6.203 3.912 5.573 1.00 85.81 195 GLU A C 1
ATOM 1610 O O . GLU A 1 195 ? -7.399 3.924 5.873 1.00 85.81 195 GLU A O 1
ATOM 1615 N N . GLY A 1 196 ? -5.799 3.457 4.384 1.00 81.75 196 GLY A N 1
ATOM 1616 C CA . GLY A 1 196 ? -6.678 2.765 3.442 1.00 81.75 196 GLY A CA 1
ATOM 1617 C C . GLY A 1 196 ? -7.090 1.370 3.929 1.00 81.75 196 GLY A C 1
ATOM 1618 O O . GLY A 1 196 ? -6.356 0.697 4.650 1.00 81.75 196 GLY A O 1
ATOM 1619 N N . GLY A 1 197 ? -8.237 0.868 3.466 1.00 78.00 197 GLY A N 1
ATOM 1620 C CA . GLY A 1 197 ? -8.734 -0.484 3.778 1.00 78.00 197 GLY A CA 1
ATOM 1621 C C . GLY A 1 197 ? -7.997 -1.641 3.077 1.00 78.00 197 GLY A C 1
ATOM 1622 O O . GLY A 1 197 ? -8.624 -2.657 2.766 1.00 78.00 197 GLY A O 1
ATOM 1623 N N . ASN A 1 198 ? -6.704 -1.494 2.772 1.00 78.69 198 ASN A N 1
ATOM 1624 C CA . ASN A 1 198 ? -5.902 -2.519 2.101 1.00 78.69 198 ASN A CA 1
ATOM 1625 C C . ASN A 1 198 ? -5.644 -3.718 3.034 1.00 78.69 198 ASN A C 1
ATOM 1627 O O . ASN A 1 198 ? -5.556 -3.572 4.250 1.00 78.69 198 ASN A O 1
ATOM 1631 N N . SER A 1 199 ? -5.499 -4.929 2.488 1.00 79.00 199 SER A N 1
ATOM 1632 C CA . SER A 1 199 ? -5.322 -6.155 3.282 1.00 79.00 199 SER A CA 1
ATOM 1633 C C . SER A 1 199 ? -4.075 -6.139 4.168 1.00 79.00 199 SER A C 1
ATOM 1635 O O . SER A 1 199 ? -4.108 -6.724 5.255 1.00 79.00 199 SER A O 1
ATOM 1637 N N . GLY A 1 200 ? -3.014 -5.458 3.721 1.00 84.12 200 GLY A N 1
ATOM 1638 C CA . GLY A 1 200 ? -1.777 -5.256 4.478 1.00 84.12 200 GLY A CA 1
ATOM 1639 C C . GLY A 1 200 ? -1.975 -4.447 5.762 1.00 84.12 200 GLY A C 1
ATOM 1640 O O . GLY A 1 200 ? -1.361 -4.771 6.767 1.00 84.12 200 GLY A O 1
ATOM 1641 N N . HIS A 1 201 ? -2.913 -3.494 5.785 1.00 86.38 201 HIS A N 1
ATOM 1642 C CA . HIS A 1 201 ? -3.169 -2.636 6.953 1.00 86.38 201 HIS A CA 1
ATOM 1643 C C . HIS A 1 201 ? -4.034 -3.306 8.034 1.00 86.38 201 HIS A C 1
ATOM 1645 O O . HIS A 1 201 ? -4.262 -2.760 9.114 1.00 86.38 201 HIS A O 1
ATOM 1651 N N . GLY A 1 202 ? -4.540 -4.510 7.756 1.00 86.06 202 GLY A N 1
ATOM 1652 C CA . GLY A 1 202 ? -5.329 -5.282 8.711 1.00 86.06 202 GLY A CA 1
ATOM 1653 C C . GLY A 1 202 ? -6.700 -4.670 9.056 1.00 86.06 202 GLY A C 1
ATOM 1654 O O . GLY A 1 202 ? -7.012 -4.522 10.242 1.00 86.06 202 GLY A O 1
ATOM 1655 N N . PRO A 1 203 ? -7.581 -4.382 8.077 1.00 80.31 203 PRO A N 1
ATOM 1656 C CA . PRO A 1 203 ? -8.903 -3.810 8.350 1.00 80.31 203 PRO A CA 1
ATOM 1657 C C . PRO A 1 203 ? -9.817 -4.746 9.162 1.00 80.31 203 PRO A C 1
ATOM 1659 O O . PRO A 1 203 ? -10.683 -4.272 9.900 1.00 80.31 203 PRO A O 1
ATOM 1662 N N . GLY A 1 204 ? -9.612 -6.070 9.092 1.00 73.50 204 GLY A N 1
ATOM 1663 C CA . GLY A 1 204 ? -10.367 -7.056 9.884 1.00 73.50 204 GLY A CA 1
ATOM 1664 C C . GLY A 1 204 ? -10.110 -6.928 11.391 1.00 73.50 204 GLY A C 1
ATOM 1665 O O . GLY A 1 204 ? -9.018 -6.547 11.784 1.00 73.50 204 GLY A O 1
ATOM 1666 N N . LYS A 1 205 ? -11.076 -7.262 12.260 1.00 66.25 205 LYS A N 1
ATOM 1667 C CA . LYS A 1 205 ? -11.030 -6.940 13.709 1.00 66.25 205 LYS A CA 1
ATOM 1668 C C . LYS A 1 205 ? -9.926 -7.647 14.507 1.00 66.25 205 LYS A C 1
ATOM 1670 O O . LYS A 1 205 ? -9.591 -7.181 15.587 1.00 66.25 205 LYS A O 1
ATOM 1675 N N . SER A 1 206 ? -9.374 -8.757 14.015 1.00 78.06 206 SER A N 1
ATOM 1676 C CA . SER A 1 206 ? -8.288 -9.481 14.690 1.00 78.06 206 SER A CA 1
ATOM 1677 C C . SER A 1 206 ? -7.240 -9.895 13.674 1.00 78.06 206 SER A C 1
ATOM 1679 O O . SER A 1 206 ? -7.530 -10.653 12.749 1.00 78.06 206 SER A O 1
ATOM 1681 N N . ASN A 1 207 ? -6.050 -9.323 13.816 1.00 90.00 207 ASN A N 1
ATOM 1682 C CA . ASN A 1 207 ? -4.883 -9.629 13.011 1.00 90.00 207 ASN A CA 1
ATOM 1683 C C . ASN A 1 207 ? -3.622 -9.061 13.681 1.00 90.00 207 ASN A C 1
ATOM 1685 O O . ASN A 1 207 ? -3.716 -8.301 14.650 1.00 90.00 207 ASN A O 1
ATOM 1689 N N . ILE A 1 208 ? -2.454 -9.424 13.152 1.00 90.88 208 ILE A N 1
ATOM 1690 C CA . ILE A 1 208 ? -1.162 -9.051 13.735 1.00 90.88 208 ILE A CA 1
ATOM 1691 C C . ILE A 1 208 ? -0.912 -7.538 13.713 1.00 90.88 208 ILE A C 1
ATOM 1693 O O . ILE A 1 208 ? -0.327 -7.021 14.657 1.00 90.88 208 ILE A O 1
ATOM 1697 N N . VAL A 1 209 ? -1.414 -6.817 12.704 1.00 91.88 209 VAL A N 1
ATOM 1698 C CA . VAL A 1 209 ? -1.255 -5.358 12.586 1.00 91.88 209 VAL A CA 1
ATOM 1699 C C . VAL A 1 209 ? -2.077 -4.647 13.650 1.00 91.88 209 VAL A C 1
ATOM 1701 O O . VAL A 1 209 ? -1.557 -3.806 14.371 1.00 91.88 209 VAL A O 1
ATOM 1704 N N . ARG A 1 210 ? -3.351 -5.013 13.824 1.00 89.81 210 ARG A N 1
ATOM 1705 C CA . ARG A 1 210 ? -4.179 -4.439 14.897 1.00 89.81 210 ARG A CA 1
ATOM 1706 C C . ARG A 1 210 ? -3.619 -4.736 16.278 1.00 89.81 210 ARG A C 1
ATOM 1708 O O . ARG A 1 210 ? -3.641 -3.849 17.124 1.00 89.81 210 ARG A O 1
ATOM 1715 N N . LYS A 1 211 ? -3.127 -5.959 16.498 1.00 93.69 211 LYS A N 1
ATOM 1716 C CA . LYS A 1 211 ? -2.468 -6.316 17.756 1.00 93.69 211 LYS A CA 1
ATOM 1717 C C . LYS A 1 211 ? -1.254 -5.421 17.997 1.00 93.69 211 LYS A C 1
ATOM 1719 O O . LYS A 1 211 ? -1.164 -4.823 19.057 1.00 93.69 211 LYS A O 1
ATOM 1724 N N . TRP A 1 212 ? -0.400 -5.247 16.990 1.00 96.50 212 TRP A N 1
ATOM 1725 C CA . TRP A 1 212 ? 0.738 -4.336 17.075 1.00 96.50 212 TRP A CA 1
ATOM 1726 C C . TRP A 1 212 ? 0.305 -2.904 17.426 1.00 96.50 212 TRP A C 1
ATOM 1728 O O . TRP A 1 212 ? 0.864 -2.304 18.339 1.00 96.50 212 TRP A O 1
ATOM 1738 N N . LYS A 1 213 ? -0.740 -2.375 16.774 1.00 95.19 213 LYS A N 1
ATOM 1739 C CA . LYS A 1 213 ? -1.270 -1.027 17.055 1.00 95.19 213 LYS A CA 1
ATOM 1740 C C . LYS A 1 213 ? -1.793 -0.902 18.487 1.00 95.19 213 LYS A C 1
ATOM 1742 O O . LYS A 1 213 ? -1.539 0.100 19.139 1.00 95.19 213 LYS A O 1
ATOM 1747 N N . GLN A 1 214 ? -2.481 -1.924 18.996 1.00 94.31 214 GLN A N 1
ATOM 1748 C CA . GLN A 1 214 ? -2.965 -1.966 20.380 1.00 94.31 214 GLN A CA 1
ATOM 1749 C C . GLN A 1 214 ? -1.816 -2.036 21.390 1.00 94.31 214 GLN A C 1
ATOM 1751 O O . GLN A 1 214 ? -1.804 -1.264 22.347 1.00 94.31 214 GLN A O 1
ATOM 1756 N N . ASP A 1 215 ? -0.844 -2.919 21.155 1.00 96.19 215 ASP A N 1
ATOM 1757 C CA . ASP A 1 215 ? 0.315 -3.117 22.029 1.00 96.19 215 ASP A CA 1
ATOM 1758 C C . ASP A 1 215 ? 1.171 -1.834 22.115 1.00 96.19 215 ASP A C 1
ATOM 1760 O O . ASP A 1 215 ? 1.684 -1.505 23.185 1.00 96.19 215 ASP A O 1
ATOM 1764 N N . ASN A 1 216 ? 1.245 -1.058 21.024 1.00 96.06 216 ASN A N 1
ATOM 1765 C CA . ASN A 1 216 ? 1.940 0.235 20.956 1.00 96.06 216 ASN A CA 1
ATOM 1766 C C . ASN A 1 216 ? 1.038 1.453 21.244 1.00 96.06 216 ASN A C 1
ATOM 1768 O O . ASN A 1 216 ? 1.501 2.584 21.142 1.00 96.06 216 ASN A O 1
ATOM 1772 N N . LYS A 1 217 ? -0.235 1.245 21.617 1.00 95.75 217 LYS A N 1
ATOM 1773 C CA . LYS A 1 217 ? -1.219 2.311 21.906 1.00 95.75 217 LYS A CA 1
ATOM 1774 C C . LYS A 1 217 ? -1.398 3.331 20.768 1.00 95.75 217 LYS A C 1
ATOM 1776 O O . LYS A 1 217 ? -1.665 4.499 21.025 1.00 95.75 217 LYS A O 1
ATOM 1781 N N . LEU A 1 218 ? -1.276 2.887 19.519 1.00 94.19 218 LEU A N 1
ATOM 1782 C CA . LEU A 1 218 ? -1.451 3.731 18.343 1.00 94.19 218 LEU A CA 1
ATOM 1783 C C . LEU A 1 218 ? -2.939 3.956 18.037 1.00 94.19 218 LEU A C 1
ATOM 1785 O O . LEU A 1 218 ? -3.671 3.019 17.681 1.00 94.19 218 LEU A O 1
ATOM 1789 N N . GLU A 1 219 ? -3.370 5.212 18.114 1.00 92.56 219 GLU A N 1
ATOM 1790 C CA . GLU A 1 219 ? -4.668 5.637 17.601 1.00 92.56 219 GLU A CA 1
ATOM 1791 C C . GLU A 1 219 ? -4.666 5.607 16.069 1.00 92.56 219 GLU A C 1
ATOM 1793 O O . GLU A 1 219 ? -3.731 6.072 15.418 1.00 92.56 219 GLU A O 1
ATOM 1798 N N . HIS A 1 220 ? -5.705 5.015 15.479 1.00 90.94 220 HIS A N 1
ATOM 1799 C CA . HIS A 1 220 ? -5.814 4.886 14.028 1.00 90.94 220 HIS A CA 1
ATOM 1800 C C . HIS A 1 220 ? -7.269 4.779 13.569 1.00 90.94 220 HIS A C 1
ATOM 1802 O O . HIS A 1 220 ? -8.141 4.324 14.319 1.00 90.94 220 HIS A O 1
ATOM 1808 N N . TYR A 1 221 ? -7.520 5.114 12.306 1.00 87.12 221 TYR A N 1
ATOM 1809 C CA . TYR A 1 221 ? -8.787 4.834 11.632 1.00 87.12 221 TYR A CA 1
ATOM 1810 C C . TYR A 1 221 ? -8.580 4.450 10.167 1.00 87.12 221 TYR A C 1
ATOM 1812 O O . TYR A 1 221 ? -7.567 4.761 9.547 1.00 87.12 221 TYR A O 1
ATOM 1820 N N . PHE A 1 222 ? -9.581 3.766 9.612 1.00 84.81 222 PHE A N 1
ATOM 1821 C CA . PHE A 1 222 ? -9.630 3.461 8.189 1.00 84.81 222 PHE A CA 1
ATOM 1822 C C . PHE A 1 222 ? -10.556 4.433 7.474 1.00 84.81 222 PHE A C 1
ATOM 1824 O O . PHE A 1 222 ? -11.687 4.644 7.923 1.00 84.81 222 PHE A O 1
ATOM 1831 N N . ILE A 1 223 ? -10.110 4.967 6.340 1.00 78.50 223 ILE A N 1
ATOM 1832 C CA . ILE A 1 223 ? -10.968 5.787 5.485 1.00 78.50 223 ILE A CA 1
ATOM 1833 C C . ILE A 1 223 ? -12.131 4.982 4.911 1.00 78.50 223 ILE A C 1
ATOM 1835 O O . ILE A 1 223 ? -12.083 3.751 4.775 1.00 78.50 223 ILE A O 1
ATOM 1839 N N . CYS A 1 224 ? -13.184 5.705 4.526 1.00 75.81 224 CYS A N 1
ATOM 1840 C CA . CYS A 1 224 ? -14.297 5.127 3.792 1.00 75.81 224 CYS A CA 1
ATOM 1841 C C . CYS A 1 224 ? -13.796 4.455 2.505 1.00 75.81 224 CYS A C 1
ATOM 1843 O O . CYS A 1 224 ? -12.902 4.942 1.809 1.00 75.81 224 CYS A O 1
ATOM 1845 N N . HIS A 1 225 ? -14.373 3.297 2.194 1.00 69.12 225 HIS A N 1
ATOM 1846 C CA . HIS A 1 225 ? -13.963 2.527 1.032 1.00 69.12 225 HIS A CA 1
ATOM 1847 C C . HIS A 1 225 ? -14.214 3.307 -0.265 1.00 69.12 225 HIS A C 1
ATOM 1849 O O . HIS A 1 225 ? -15.318 3.800 -0.484 1.00 69.12 225 HIS A O 1
ATOM 1855 N N . SER A 1 226 ? -13.208 3.332 -1.146 1.00 68.75 226 SER A N 1
ATOM 1856 C CA . SER A 1 226 ? -13.258 4.041 -2.432 1.00 68.75 226 SER A CA 1
ATOM 1857 C C . SER A 1 226 ? -13.496 5.551 -2.306 1.00 68.75 226 SER A C 1
ATOM 1859 O O . SER A 1 226 ? -14.122 6.134 -3.188 1.00 68.75 226 SER A O 1
ATOM 1861 N N . SER A 1 227 ? -12.984 6.178 -1.245 1.00 76.00 227 SER A N 1
ATOM 1862 C CA . SER A 1 227 ? -13.061 7.631 -1.049 1.00 76.00 227 SER A CA 1
ATOM 1863 C C . SER A 1 227 ? -11.672 8.282 -0.967 1.00 76.00 227 SER A C 1
ATOM 1865 O O . SER A 1 227 ? -11.275 8.753 0.100 1.00 76.00 227 SER A O 1
ATOM 1867 N N . PRO A 1 228 ? -10.898 8.268 -2.071 1.00 71.06 228 PRO A N 1
ATOM 1868 C CA . PRO A 1 228 ? -9.563 8.873 -2.118 1.00 71.06 228 PRO A CA 1
ATOM 1869 C C . PRO A 1 228 ? -9.596 10.400 -1.927 1.00 71.06 228 PRO A C 1
ATOM 1871 O O . PRO A 1 228 ? -8.617 10.999 -1.508 1.00 71.06 228 PRO A O 1
ATOM 1874 N N . ASP A 1 229 ? -10.737 11.036 -2.185 1.00 76.00 229 ASP A N 1
ATOM 1875 C CA . ASP A 1 229 ? -10.992 12.461 -1.973 1.00 76.00 229 ASP A CA 1
ATOM 1876 C C . ASP A 1 229 ? -10.948 12.888 -0.496 1.00 76.00 229 ASP A C 1
ATOM 1878 O O . ASP A 1 229 ? -10.685 14.055 -0.206 1.00 76.00 229 ASP A O 1
ATOM 1882 N N . PHE A 1 230 ? -11.150 11.953 0.437 1.00 71.12 230 PHE A N 1
ATOM 1883 C CA . PHE A 1 230 ? -11.006 12.202 1.876 1.00 71.12 230 PHE A CA 1
ATOM 1884 C C . PHE A 1 230 ? -9.617 11.884 2.426 1.00 71.12 230 PHE A C 1
ATOM 1886 O O . PHE A 1 230 ? -9.400 12.085 3.616 1.00 71.12 230 PHE A O 1
ATOM 1893 N N . ALA A 1 231 ? -8.691 11.422 1.586 1.00 74.44 231 ALA A N 1
ATOM 1894 C CA . ALA A 1 231 ? -7.338 11.059 1.979 1.00 74.44 231 ALA A CA 1
ATOM 1895 C C . ALA A 1 231 ? -6.343 12.130 1.488 1.00 74.44 231 ALA A C 1
ATOM 1897 O O . ALA A 1 231 ? -5.864 12.045 0.357 1.00 74.44 231 ALA A O 1
ATOM 1898 N N . PRO A 1 232 ? -5.998 13.147 2.308 1.00 72.62 232 PRO A N 1
ATOM 1899 C CA . PRO A 1 232 ? -4.961 14.141 2.023 1.00 72.62 232 PRO A CA 1
ATOM 1900 C C . PRO A 1 232 ? -3.674 13.621 1.384 1.00 72.62 232 PRO A C 1
ATOM 1902 O O . PRO A 1 232 ? -3.094 14.320 0.554 1.00 72.62 232 PRO A O 1
ATOM 1905 N N . ILE A 1 233 ? -3.265 12.388 1.688 1.00 73.31 233 ILE A N 1
ATOM 1906 C CA . ILE A 1 233 ? -2.114 11.744 1.049 1.00 73.31 233 ILE A CA 1
ATOM 1907 C C . ILE A 1 233 ? -2.221 11.666 -0.480 1.00 73.31 233 ILE A C 1
ATOM 1909 O O . ILE A 1 233 ? -1.213 11.760 -1.173 1.00 73.31 233 ILE A O 1
ATOM 1913 N N . GLU A 1 234 ? -3.426 11.564 -1.043 1.00 74.56 234 GLU A N 1
ATOM 1914 C CA . GLU A 1 234 ? -3.619 11.538 -2.496 1.00 74.56 234 GLU A CA 1
ATOM 1915 C C . GLU A 1 234 ? -3.166 12.842 -3.157 1.00 74.56 234 GLU A C 1
ATOM 1917 O O . GLU A 1 234 ? -2.684 12.809 -4.292 1.00 74.56 234 GLU A O 1
ATOM 1922 N N . ASN A 1 235 ? -3.247 13.970 -2.436 1.00 75.44 235 ASN A N 1
ATOM 1923 C CA . ASN A 1 235 ? -2.693 15.250 -2.875 1.00 75.44 235 ASN A CA 1
ATOM 1924 C C . ASN A 1 235 ? -1.165 15.263 -2.763 1.00 75.44 235 ASN A C 1
ATOM 1926 O O . ASN A 1 235 ? -0.507 15.748 -3.679 1.00 75.44 235 ASN A O 1
ATOM 1930 N N . CYS A 1 236 ? -0.601 14.693 -1.693 1.00 73.06 236 CYS A N 1
ATOM 1931 C CA . CYS A 1 236 ? 0.850 14.565 -1.503 1.00 73.06 236 CYS A CA 1
ATOM 1932 C C . CYS A 1 236 ? 1.504 13.713 -2.599 1.00 73.06 236 CYS A C 1
ATOM 1934 O O . CYS A 1 236 ? 2.626 13.986 -3.005 1.00 73.06 236 CYS A O 1
ATOM 1936 N N . TRP A 1 237 ? 0.779 12.727 -3.132 1.00 72.75 237 TRP A N 1
ATOM 1937 C CA . TRP A 1 237 ? 1.251 11.891 -4.232 1.00 72.75 237 TRP A CA 1
ATOM 1938 C C . TRP A 1 237 ? 1.152 12.537 -5.616 1.00 72.75 237 TRP A C 1
ATOM 1940 O O . TRP A 1 237 ? 1.785 12.041 -6.551 1.00 72.75 237 TRP A O 1
ATOM 1950 N N . GLN A 1 238 ? 0.347 13.589 -5.813 1.00 76.88 238 GLN A N 1
ATOM 1951 C CA . GLN A 1 238 ? 0.205 14.184 -7.149 1.00 76.88 238 GLN A CA 1
ATOM 1952 C C . GLN A 1 238 ? 1.522 14.776 -7.680 1.00 76.88 238 GLN A C 1
ATOM 1954 O O . GLN A 1 238 ? 1.845 14.469 -8.831 1.00 76.88 238 GLN A O 1
ATOM 1959 N N . PRO A 1 239 ? 2.292 15.571 -6.906 1.00 77.88 239 PRO A N 1
ATOM 1960 C CA . PRO A 1 239 ? 3.569 16.117 -7.364 1.00 77.88 239 PRO A CA 1
ATOM 1961 C C . PRO A 1 239 ? 4.580 15.058 -7.839 1.00 77.88 239 PRO A C 1
ATOM 1963 O O . PRO A 1 239 ? 4.927 15.118 -9.025 1.00 77.88 239 PRO A O 1
ATOM 1966 N N . PRO A 1 240 ? 4.959 14.031 -7.043 1.00 78.12 240 PRO A N 1
ATOM 1967 C CA . PRO A 1 240 ? 5.923 13.025 -7.492 1.00 78.12 240 PRO A CA 1
ATOM 1968 C C . PRO A 1 240 ? 5.396 12.231 -8.691 1.00 78.12 240 PRO A C 1
ATOM 1970 O O . PRO A 1 240 ? 6.113 12.023 -9.667 1.00 78.12 240 PRO A O 1
ATOM 1973 N N . LYS A 1 241 ? 4.099 11.877 -8.723 1.00 79.00 241 LYS A N 1
ATOM 1974 C CA . LYS A 1 241 ? 3.490 11.198 -9.887 1.00 79.00 241 LYS A CA 1
ATOM 1975 C C . LYS A 1 241 ? 3.574 12.037 -11.163 1.00 79.00 241 LYS A C 1
ATOM 1977 O O . LYS A 1 241 ? 3.749 11.488 -12.251 1.00 79.00 241 LYS A O 1
ATOM 1982 N N . GLN A 1 242 ? 3.385 13.352 -11.067 1.00 80.00 242 GLN A N 1
ATOM 1983 C CA . GLN A 1 242 ? 3.508 14.251 -12.214 1.00 80.00 242 GLN A CA 1
ATOM 1984 C C . GLN A 1 242 ? 4.964 14.460 -12.623 1.00 80.00 242 GLN A C 1
ATOM 1986 O O . GLN A 1 242 ? 5.221 14.616 -13.814 1.00 80.00 242 GLN A O 1
ATOM 1991 N N . TYR A 1 243 ? 5.897 14.462 -11.671 1.00 79.38 243 TYR A N 1
ATOM 1992 C CA . TYR A 1 243 ? 7.327 14.560 -11.941 1.00 79.38 243 TYR A CA 1
ATOM 1993 C C . TYR A 1 243 ? 7.843 13.314 -12.664 1.00 79.38 243 TYR A C 1
ATOM 1995 O O . TYR A 1 243 ? 8.317 13.434 -13.790 1.00 79.38 243 TYR A O 1
ATOM 2003 N N . VAL A 1 244 ? 7.618 12.121 -12.103 1.00 79.94 244 VAL A N 1
ATOM 2004 C CA . VAL A 1 244 ? 8.011 10.825 -12.688 1.00 79.94 244 VAL A CA 1
ATOM 2005 C C . VAL A 1 244 ? 7.497 10.676 -14.127 1.00 79.94 244 VAL A C 1
ATOM 2007 O O . VAL A 1 244 ? 8.229 10.247 -15.012 1.00 79.94 244 VAL A O 1
ATOM 2010 N N . LYS A 1 245 ? 6.263 11.119 -14.414 1.00 78.50 245 LYS A N 1
ATOM 2011 C CA . LYS A 1 245 ? 5.674 11.090 -15.770 1.00 78.50 245 LYS A CA 1
ATOM 2012 C C . LYS A 1 245 ? 6.417 11.924 -16.818 1.00 78.50 245 LYS A C 1
ATOM 2014 O O . LYS A 1 245 ? 6.200 11.700 -18.007 1.00 78.50 245 LYS A O 1
ATOM 2019 N N . LYS A 1 246 ? 7.224 12.910 -16.415 1.00 80.94 246 LYS A N 1
ATOM 2020 C CA . LYS A 1 246 ? 7.991 13.754 -17.347 1.00 80.94 246 LYS A CA 1
ATOM 2021 C C . LYS A 1 246 ? 9.220 13.036 -17.892 1.00 80.94 246 LYS A C 1
ATOM 2023 O O . LYS A 1 246 ? 9.732 13.449 -18.930 1.00 80.94 246 LYS A O 1
ATOM 2028 N N . PHE A 1 247 ? 9.678 11.987 -17.212 1.00 74.06 247 PHE A N 1
ATOM 2029 C CA . PHE A 1 247 ? 10.922 11.309 -17.530 1.00 74.06 247 PHE A CA 1
ATOM 2030 C C . PHE A 1 247 ? 10.656 9.874 -17.985 1.00 74.06 247 PHE A C 1
ATOM 2032 O O . PHE A 1 247 ? 9.801 9.190 -17.419 1.00 74.06 247 PHE A O 1
ATOM 2039 N N . PRO A 1 248 ? 11.367 9.395 -19.013 1.00 73.62 248 PRO A N 1
ATOM 2040 C CA . PRO A 1 248 ? 11.363 7.979 -19.338 1.00 73.62 248 PRO A CA 1
ATOM 2041 C C . PRO A 1 248 ? 12.024 7.198 -18.192 1.00 73.62 248 PRO A C 1
ATOM 2043 O O . PRO A 1 248 ? 13.141 7.518 -17.802 1.00 73.62 248 PRO A O 1
ATOM 2046 N N . HIS A 1 249 ? 11.336 6.188 -17.667 1.00 70.94 249 HIS A N 1
ATOM 2047 C CA . HIS A 1 249 ? 11.807 5.318 -16.589 1.00 70.94 249 HIS A CA 1
ATOM 2048 C C . HIS A 1 249 ? 11.391 3.887 -16.904 1.00 70.94 249 HIS A C 1
ATOM 2050 O O . HIS A 1 249 ? 10.230 3.627 -17.228 1.00 70.94 249 HIS A O 1
ATOM 2056 N N . TRP A 1 250 ? 12.360 2.978 -16.881 1.00 66.75 250 TRP A N 1
ATOM 2057 C CA . TRP A 1 250 ? 12.203 1.645 -17.474 1.00 66.75 250 TRP A CA 1
ATOM 2058 C C . TRP A 1 250 ? 12.574 0.516 -16.516 1.00 66.75 250 TRP A C 1
ATOM 2060 O O . TRP A 1 250 ? 12.318 -0.651 -16.798 1.00 66.75 250 TRP A O 1
ATOM 2070 N N . ASP A 1 251 ? 13.105 0.849 -15.343 1.00 71.12 251 ASP A N 1
ATOM 2071 C CA . ASP A 1 251 ? 13.250 -0.093 -14.247 1.00 71.12 251 ASP A CA 1
ATOM 2072 C C . ASP A 1 251 ? 12.906 0.530 -12.893 1.00 71.12 251 ASP A C 1
ATOM 2074 O O . ASP A 1 251 ? 12.559 1.706 -12.760 1.00 71.12 251 ASP A O 1
ATOM 2078 N N . GLU A 1 252 ? 12.912 -0.328 -11.879 1.00 73.50 252 GLU A N 1
ATOM 2079 C CA . GLU A 1 252 ? 12.536 0.029 -10.521 1.00 73.50 252 GLU A CA 1
ATOM 2080 C C . GLU A 1 252 ? 13.469 1.080 -9.913 1.00 73.50 252 GLU A C 1
ATOM 2082 O O . GLU A 1 252 ? 12.980 1.943 -9.190 1.00 73.50 252 GLU A O 1
ATOM 2087 N N . ASN A 1 253 ? 14.769 1.055 -10.216 1.00 77.38 253 ASN A N 1
ATOM 2088 C CA . ASN A 1 253 ? 15.715 1.997 -9.622 1.00 77.38 253 ASN A CA 1
ATOM 2089 C C . ASN A 1 253 ? 15.513 3.397 -10.197 1.00 77.38 253 ASN A C 1
ATOM 2091 O O . ASN A 1 253 ? 15.324 4.329 -9.419 1.00 77.38 253 ASN A O 1
ATOM 2095 N N . ASP A 1 254 ? 15.421 3.517 -11.525 1.00 78.06 254 ASP A N 1
ATOM 2096 C CA . ASP A 1 254 ? 15.108 4.790 -12.192 1.00 78.06 254 ASP A CA 1
ATOM 2097 C C . ASP A 1 254 ? 13.815 5.395 -11.630 1.00 78.06 254 ASP A C 1
ATOM 2099 O O . ASP A 1 254 ? 13.711 6.589 -11.351 1.00 78.06 254 ASP A O 1
ATOM 2103 N N . THR A 1 255 ? 12.804 4.546 -11.432 1.00 80.00 255 THR A N 1
ATOM 2104 C CA . THR A 1 255 ? 11.506 4.997 -10.930 1.00 80.00 255 THR A CA 1
ATOM 2105 C C . THR A 1 255 ? 11.585 5.446 -9.468 1.00 80.00 255 THR A C 1
ATOM 2107 O O . THR A 1 255 ? 10.958 6.443 -9.110 1.00 80.00 255 THR A O 1
ATOM 2110 N N . ARG A 1 256 ? 12.360 4.748 -8.625 1.00 82.88 256 ARG A N 1
ATOM 2111 C CA . ARG A 1 256 ? 12.597 5.127 -7.222 1.00 82.88 256 ARG A CA 1
ATOM 2112 C C . ARG A 1 256 ? 13.337 6.459 -7.119 1.00 82.88 256 ARG A C 1
ATOM 2114 O O . ARG A 1 256 ? 12.931 7.301 -6.327 1.00 82.88 256 ARG A O 1
ATOM 2121 N N . GLU A 1 257 ? 14.382 6.655 -7.921 1.00 84.12 257 GLU A N 1
ATOM 2122 C CA . GLU A 1 257 ? 15.156 7.901 -7.949 1.00 84.12 257 GLU A CA 1
ATOM 2123 C C . GLU A 1 257 ? 14.271 9.084 -8.348 1.00 84.12 257 GLU A C 1
ATOM 2125 O O . GLU A 1 257 ? 14.165 10.056 -7.604 1.00 84.12 257 GLU A O 1
ATOM 2130 N N . LEU A 1 258 ? 13.519 8.955 -9.444 1.00 81.44 258 LEU A N 1
ATOM 2131 C CA . LEU A 1 258 ? 12.593 10.000 -9.886 1.00 81.44 258 LEU A CA 1
ATOM 2132 C C . LEU A 1 258 ? 11.470 10.274 -8.878 1.00 81.44 258 LEU A C 1
ATOM 2134 O O . LEU A 1 258 ? 11.015 11.410 -8.764 1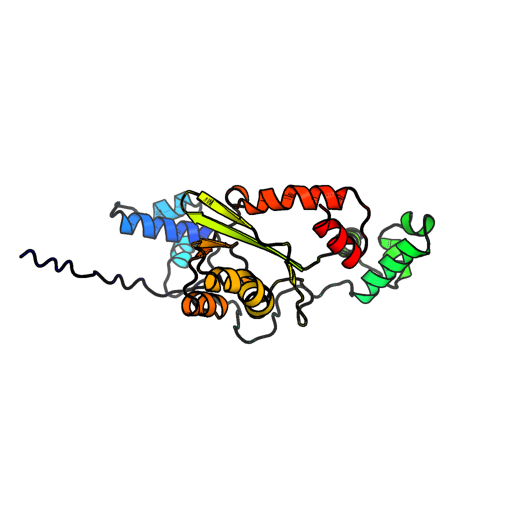.00 81.44 258 LEU A O 1
ATOM 2138 N N . ALA A 1 259 ? 10.993 9.249 -8.168 1.00 83.88 259 ALA A N 1
ATOM 2139 C CA . ALA A 1 259 ? 9.966 9.416 -7.143 1.00 83.88 259 ALA A CA 1
ATOM 2140 C C . ALA A 1 259 ? 10.493 10.137 -5.892 1.00 83.88 259 ALA A C 1
ATOM 2142 O O . ALA A 1 259 ? 9.715 10.815 -5.232 1.00 83.88 259 ALA A O 1
ATOM 2143 N N . LEU A 1 260 ? 11.785 10.000 -5.573 1.00 81.81 260 LEU A N 1
ATOM 2144 C CA . LEU A 1 260 ? 12.442 10.728 -4.482 1.00 81.81 260 LEU A CA 1
ATOM 2145 C C . LEU A 1 260 ? 12.808 12.169 -4.865 1.00 81.81 260 LEU A C 1
ATOM 2147 O O . LEU A 1 260 ? 12.885 13.029 -3.991 1.00 81.81 260 LEU A O 1
ATOM 2151 N N . GLU A 1 261 ? 13.060 12.434 -6.148 1.00 81.62 261 GLU A N 1
ATOM 2152 C CA . GLU A 1 261 ? 13.371 13.776 -6.654 1.00 81.62 261 GLU A CA 1
ATOM 2153 C C . GLU A 1 261 ? 12.152 14.708 -6.762 1.00 81.62 261 GLU A C 1
ATOM 2155 O O . GLU A 1 261 ? 12.317 15.931 -6.713 1.00 81.62 261 GLU A O 1
ATOM 2160 N N . GLY A 1 262 ? 10.959 14.145 -6.985 1.00 70.69 262 GLY A N 1
ATOM 2161 C CA . GLY A 1 262 ? 9.726 14.876 -7.308 1.00 70.69 262 GLY A CA 1
ATOM 2162 C C . GLY A 1 262 ? 8.860 15.249 -6.115 1.00 70.69 262 GLY A C 1
ATOM 2163 O O . GLY A 1 262 ? 8.240 16.336 -6.189 1.00 70.69 262 GLY A O 1
#